Protein AF-A0A7V0IGW9-F1 (afdb_monomer_lite)

Radius of gyration: 24.88 Å; chains: 1; bounding box: 63×54×70 Å

pLDDT: mean 80.73, std 22.34, range [24.05, 98.0]

Structure (mmCIF, N/CA/C/O backbone):
data_AF-A0A7V0IGW9-F1
#
_entry.id   AF-A0A7V0IGW9-F1
#
loop_
_atom_site.group_PDB
_atom_site.id
_atom_site.type_symbol
_atom_site.label_atom_id
_atom_site.label_alt_id
_atom_site.label_comp_id
_atom_site.label_asym_id
_atom_site.label_entity_id
_atom_site.label_seq_id
_atom_site.pdbx_PDB_ins_code
_atom_site.Cartn_x
_atom_site.Cartn_y
_atom_site.Cartn_z
_atom_site.occupancy
_atom_site.B_iso_or_equiv
_atom_site.auth_seq_id
_atom_site.auth_comp_id
_atom_site.auth_asym_id
_atom_site.auth_atom_id
_atom_site.pdbx_PDB_model_num
ATOM 1 N N . MET A 1 1 ? 4.710 20.810 -33.567 1.00 36.50 1 MET A N 1
ATOM 2 C CA . MET A 1 1 ? 5.424 22.102 -33.648 1.00 36.50 1 MET A CA 1
ATOM 3 C C . MET A 1 1 ? 6.904 21.812 -33.424 1.00 36.50 1 MET A C 1
ATOM 5 O O . MET A 1 1 ? 7.284 21.494 -32.307 1.00 36.50 1 MET A O 1
ATOM 9 N N . THR A 1 2 ? 7.715 21.775 -34.482 1.00 24.05 2 THR A N 1
ATOM 10 C CA . THR A 1 2 ? 9.144 21.425 -34.383 1.00 24.05 2 THR A CA 1
ATOM 11 C C . THR A 1 2 ? 9.940 22.717 -34.231 1.00 24.05 2 THR A C 1
ATOM 13 O O . THR A 1 2 ? 10.012 23.504 -35.170 1.00 24.05 2 THR A O 1
ATOM 16 N N . LEU A 1 3 ? 10.490 22.978 -33.044 1.00 30.81 3 LEU A N 1
ATOM 17 C CA . LEU A 1 3 ? 11.367 24.127 -32.808 1.00 30.81 3 LEU A CA 1
ATOM 18 C C . LEU A 1 3 ? 12.810 23.724 -33.131 1.00 30.81 3 LEU A C 1
ATOM 20 O O . LEU A 1 3 ? 13.394 22.890 -32.444 1.00 30.81 3 LEU A O 1
ATOM 24 N N . LEU A 1 4 ? 13.378 24.312 -34.183 1.00 26.16 4 LEU A N 1
ATOM 25 C CA . LEU A 1 4 ? 14.799 24.214 -34.517 1.00 26.16 4 LEU A CA 1
ATOM 26 C C . LEU A 1 4 ? 15.516 25.460 -33.982 1.00 26.16 4 LEU A C 1
ATOM 28 O O . LEU A 1 4 ? 15.263 26.570 -34.443 1.00 26.16 4 LEU A O 1
ATOM 32 N N . CYS A 1 5 ? 16.418 25.280 -33.016 1.00 28.97 5 CYS A N 1
ATOM 33 C CA . CYS A 1 5 ? 17.336 26.332 -32.578 1.00 28.97 5 CYS A CA 1
ATOM 34 C C . CYS A 1 5 ? 18.578 26.333 -33.477 1.00 28.97 5 CYS A C 1
ATOM 36 O O . CYS A 1 5 ? 19.384 25.407 -33.417 1.00 28.97 5 CYS A O 1
ATOM 38 N N . THR A 1 6 ? 18.763 27.380 -34.280 1.00 31.81 6 THR A N 1
ATOM 39 C CA . THR A 1 6 ? 19.992 27.609 -35.059 1.00 31.81 6 THR A CA 1
ATOM 40 C C . THR A 1 6 ? 20.796 28.763 -34.458 1.00 31.81 6 THR A C 1
ATOM 42 O O . THR A 1 6 ? 20.226 29.805 -34.135 1.00 31.81 6 THR A O 1
ATOM 45 N N . MET A 1 7 ? 22.117 28.598 -34.315 1.00 28.75 7 MET A N 1
ATOM 46 C CA . MET A 1 7 ? 23.021 29.662 -33.851 1.00 28.75 7 MET A CA 1
ATOM 47 C C . MET A 1 7 ? 23.123 30.796 -34.884 1.00 28.75 7 MET A C 1
ATOM 49 O O . MET A 1 7 ? 23.238 30.536 -36.080 1.00 28.75 7 MET A O 1
ATOM 53 N N . SER A 1 8 ? 23.119 32.051 -34.422 1.00 31.95 8 SER A N 1
ATOM 54 C CA . SER A 1 8 ? 23.419 33.220 -35.260 1.00 31.95 8 SER A CA 1
ATOM 55 C C . SER A 1 8 ? 24.941 33.385 -35.416 1.00 31.95 8 SER A C 1
ATOM 57 O O . SER A 1 8 ? 25.653 33.313 -34.413 1.00 31.95 8 SER A O 1
ATOM 59 N N . PRO A 1 9 ? 25.471 33.630 -36.628 1.00 34.78 9 PRO A N 1
ATOM 60 C CA . PRO A 1 9 ? 26.915 33.662 -36.880 1.00 34.78 9 PRO A CA 1
ATOM 61 C C . PRO A 1 9 ? 27.645 34.927 -36.383 1.00 34.78 9 PRO A C 1
ATOM 63 O O . PRO A 1 9 ? 28.864 34.992 -36.513 1.00 34.78 9 PRO A O 1
ATOM 66 N N . HIS A 1 10 ? 26.956 35.923 -35.803 1.00 36.09 10 HIS A N 1
ATOM 67 C CA . HIS A 1 10 ? 27.559 37.235 -35.497 1.00 36.09 10 HIS A CA 1
ATOM 68 C C . HIS A 1 10 ? 27.680 37.636 -34.014 1.00 36.09 10 HIS A C 1
ATOM 70 O O . HIS A 1 10 ? 28.250 38.688 -33.733 1.00 36.09 10 HIS A O 1
ATOM 76 N N . SER A 1 11 ? 27.250 36.818 -33.047 1.00 32.06 11 SER A N 1
ATOM 77 C CA . SER A 1 11 ? 27.603 37.019 -31.627 1.00 32.06 11 SER A CA 1
ATOM 78 C C . SER A 1 11 ? 27.317 35.761 -30.784 1.00 32.06 11 SER A C 1
ATOM 80 O O . SER A 1 11 ? 26.194 35.257 -30.798 1.00 32.06 11 SER A O 1
ATOM 82 N N . PRO A 1 12 ? 28.287 35.229 -30.010 1.00 36.09 12 PRO A N 1
ATOM 83 C CA . PRO A 1 12 ? 28.132 33.941 -29.322 1.00 36.09 12 PRO A CA 1
ATOM 84 C C . PRO A 1 12 ? 27.234 33.970 -28.067 1.00 36.09 12 PRO A C 1
ATOM 86 O O . PRO A 1 12 ? 27.164 32.976 -27.347 1.00 36.09 12 PRO A O 1
ATOM 89 N N . SER A 1 13 ? 26.529 35.072 -27.792 1.00 34.50 13 SER A N 1
ATOM 90 C CA . SER A 1 13 ? 25.683 35.244 -26.600 1.00 34.50 13 SER A CA 1
ATOM 91 C C . SER A 1 13 ? 24.197 35.491 -26.889 1.00 34.50 13 SER A C 1
ATOM 93 O O . SER A 1 13 ? 23.426 35.624 -25.940 1.00 34.50 13 SER A O 1
ATOM 95 N N . MET A 1 14 ? 23.760 35.522 -28.156 1.00 31.02 14 MET A N 1
ATOM 96 C CA . MET A 1 14 ? 22.375 35.865 -28.502 1.00 31.02 14 MET A CA 1
ATOM 97 C C . MET A 1 14 ? 21.695 34.767 -29.330 1.00 31.02 14 MET A C 1
ATOM 99 O O . MET A 1 14 ? 21.975 34.580 -30.513 1.00 31.02 14 MET A O 1
ATOM 103 N N . TRP A 1 15 ? 20.773 34.040 -28.698 1.00 32.34 15 TRP A N 1
ATOM 104 C CA . TRP A 1 15 ? 19.893 33.079 -29.363 1.00 32.34 15 TRP A CA 1
ATOM 105 C C . TRP A 1 15 ? 18.650 33.814 -29.874 1.00 32.34 15 TRP A C 1
ATOM 107 O O . TRP A 1 15 ? 17.876 34.344 -29.082 1.00 32.34 15 TRP A O 1
ATOM 117 N N . MET A 1 16 ? 18.451 33.861 -31.193 1.00 28.05 16 MET A N 1
ATOM 118 C CA . MET A 1 16 ? 17.204 34.353 -31.787 1.00 28.05 16 MET A CA 1
ATOM 119 C C . MET A 1 16 ? 16.224 33.193 -31.963 1.00 28.05 16 MET A C 1
ATOM 121 O O . MET A 1 16 ? 16.492 32.252 -32.707 1.00 28.05 16 MET A O 1
ATOM 125 N N . VAL A 1 17 ? 15.063 33.290 -31.319 1.00 34.81 17 VAL A N 1
ATOM 126 C CA . VAL A 1 17 ? 13.912 32.426 -31.597 1.00 34.81 17 VAL A CA 1
ATOM 127 C C . VAL A 1 17 ? 13.143 33.053 -32.757 1.00 34.81 17 VAL A C 1
ATOM 129 O O . VAL A 1 17 ? 12.486 34.077 -32.586 1.00 34.81 17 VAL A O 1
ATOM 132 N N . ARG A 1 18 ? 13.234 32.468 -33.955 1.00 28.92 18 ARG A N 1
ATOM 133 C CA . ARG A 1 18 ? 12.360 32.834 -35.077 1.00 28.92 18 ARG A CA 1
ATOM 134 C C . ARG A 1 18 ? 11.121 31.945 -35.022 1.00 28.92 18 ARG A C 1
ATOM 136 O O . ARG A 1 18 ? 11.205 30.756 -35.315 1.00 28.92 18 ARG A O 1
ATOM 143 N N . SER A 1 19 ? 9.977 32.507 -34.640 1.00 34.03 19 SER A N 1
ATOM 144 C CA . SER A 1 19 ? 8.683 31.861 -34.851 1.00 34.03 19 SER A CA 1
ATOM 145 C C . SER A 1 19 ? 8.257 32.078 -36.305 1.00 34.03 19 SER A C 1
ATOM 147 O O . SER A 1 19 ? 8.129 33.210 -36.766 1.00 34.03 19 SER A O 1
ATOM 149 N N . GLN A 1 20 ? 8.016 31.000 -37.047 1.00 28.66 20 GLN A N 1
ATOM 150 C CA . GLN A 1 20 ? 7.045 31.070 -38.136 1.00 28.66 20 GLN A CA 1
ATOM 151 C C . GLN A 1 20 ? 5.671 30.935 -37.479 1.00 28.66 20 GLN A C 1
ATOM 153 O O . GLN A 1 20 ? 5.211 29.829 -37.213 1.00 28.66 20 GLN A O 1
ATOM 158 N N . ALA A 1 21 ? 5.082 32.066 -37.100 1.00 30.98 21 ALA A N 1
ATOM 159 C CA . ALA A 1 21 ? 3.705 32.130 -36.635 1.00 30.98 21 ALA A CA 1
ATOM 160 C C . ALA A 1 21 ? 2.828 32.642 -37.783 1.00 30.98 21 ALA A C 1
ATOM 162 O O . ALA A 1 21 ? 3.076 33.726 -38.311 1.00 30.98 21 ALA A O 1
ATOM 163 N N . GLU A 1 22 ? 1.808 31.868 -38.154 1.00 27.47 22 GLU A N 1
ATOM 164 C CA . GLU A 1 22 ? 0.646 32.399 -38.870 1.00 27.47 22 GLU A CA 1
ATOM 165 C C . GLU A 1 22 ? -0.020 33.497 -38.013 1.00 27.47 22 GLU A C 1
ATOM 167 O O . GLU A 1 22 ? 0.000 33.414 -36.776 1.00 27.47 22 GLU A O 1
ATOM 172 N N . PRO A 1 23 ? -0.582 34.556 -38.623 1.00 29.00 23 PRO A N 1
ATOM 173 C CA . PRO A 1 23 ? -1.076 35.706 -37.878 1.00 29.00 23 PRO A CA 1
ATOM 174 C C . PRO A 1 23 ? -2.407 35.359 -37.193 1.00 29.00 23 PRO A C 1
ATOM 176 O O . PRO A 1 23 ? -3.443 35.283 -37.846 1.00 29.00 23 PRO A O 1
ATOM 179 N N . GLY A 1 24 ? -2.392 35.158 -35.870 1.00 30.95 24 GLY A N 1
ATOM 180 C CA . GLY A 1 24 ? -3.635 34.982 -35.104 1.00 30.95 24 GLY A CA 1
ATOM 181 C C . GLY A 1 24 ? -3.521 34.608 -33.623 1.00 30.95 24 GLY A C 1
ATOM 182 O O . GLY A 1 24 ? -4.462 34.865 -32.881 1.00 30.95 24 GLY A O 1
ATOM 183 N N . ASN A 1 25 ? -2.397 34.061 -33.147 1.00 32.19 25 ASN A N 1
ATOM 184 C CA . ASN A 1 25 ? -2.297 33.601 -31.755 1.00 32.19 25 ASN A CA 1
ATOM 185 C C . ASN A 1 25 ? -1.461 34.544 -30.882 1.00 32.19 25 ASN A C 1
ATOM 187 O O . ASN A 1 25 ? -0.241 34.645 -31.015 1.00 32.19 25 ASN A O 1
ATOM 191 N N . THR A 1 26 ? -2.136 35.219 -29.95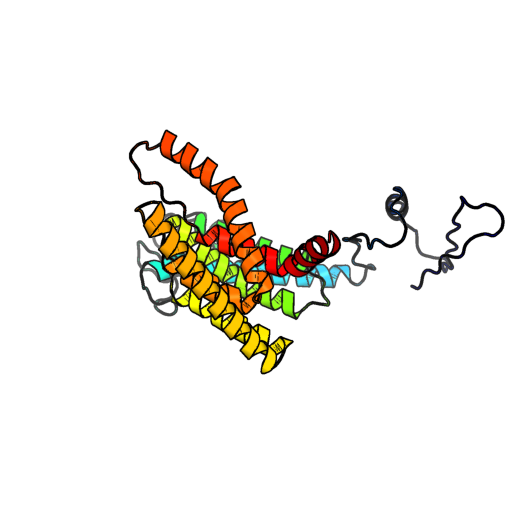2 1.00 30.59 26 THR A N 1
ATOM 192 C CA . THR A 1 26 ? -1.544 35.993 -28.861 1.00 30.59 26 THR A CA 1
ATOM 193 C C . THR A 1 26 ? -0.720 35.079 -27.955 1.00 30.59 26 THR A C 1
ATOM 195 O O . THR A 1 26 ? -1.240 34.236 -27.230 1.00 30.59 26 THR A O 1
ATOM 198 N N . CYS A 1 27 ? 0.599 35.255 -27.990 1.00 31.67 27 CYS A N 1
ATOM 199 C CA . CYS A 1 27 ? 1.526 34.585 -27.088 1.00 31.67 27 CYS A CA 1
ATOM 200 C C . CYS A 1 27 ? 1.429 35.256 -25.706 1.00 31.67 27 CYS A C 1
ATOM 202 O O . CYS A 1 27 ? 1.941 36.356 -25.503 1.00 31.67 27 CYS A O 1
ATOM 204 N N . SER A 1 28 ? 0.716 34.638 -24.764 1.00 33.06 28 SER A N 1
ATOM 205 C CA . SER A 1 28 ? 0.615 35.118 -23.383 1.00 33.06 28 SER A CA 1
ATOM 206 C C . SER A 1 28 ? 1.980 35.063 -22.684 1.00 33.06 28 SER A C 1
ATOM 208 O O . SER A 1 28 ? 2.683 34.052 -22.726 1.00 33.06 28 SER A O 1
ATOM 210 N N . SER A 1 29 ? 2.326 36.153 -22.000 1.00 30.19 29 SER A N 1
ATOM 211 C CA . SER A 1 29 ? 3.610 36.515 -21.370 1.00 30.19 29 SER A CA 1
ATOM 212 C C . SER A 1 29 ? 4.206 35.537 -20.338 1.00 30.19 29 SER A C 1
ATOM 214 O O . SER A 1 29 ? 5.280 35.795 -19.800 1.00 30.19 29 SER A O 1
ATOM 216 N N . LEU A 1 30 ? 3.578 34.387 -20.089 1.00 33.03 30 LEU A N 1
ATOM 217 C CA . LEU A 1 30 ? 4.072 33.341 -19.186 1.00 33.03 30 LEU A CA 1
ATOM 218 C C . LEU A 1 30 ? 5.137 32.424 -19.818 1.00 33.03 30 LEU A C 1
ATOM 220 O O . LEU A 1 30 ? 5.917 31.816 -19.088 1.00 33.03 30 LEU A O 1
ATOM 224 N N . PHE A 1 31 ? 5.248 32.368 -21.153 1.00 34.69 31 PHE A N 1
ATOM 225 C CA . PHE A 1 31 ? 6.272 31.553 -21.833 1.00 34.69 31 PHE A CA 1
ATOM 226 C C . PHE A 1 31 ? 7.707 32.087 -21.659 1.00 34.69 31 PHE A C 1
ATOM 228 O O . PHE A 1 31 ? 8.669 31.323 -21.729 1.00 34.69 31 PHE A O 1
ATOM 235 N N . ALA A 1 32 ? 7.870 33.386 -21.387 1.00 30.84 32 ALA A N 1
ATOM 236 C CA . ALA A 1 32 ? 9.182 34.030 -21.310 1.00 30.84 32 ALA A CA 1
ATOM 237 C C . ALA A 1 32 ? 9.971 33.699 -20.025 1.00 30.84 32 ALA A C 1
ATOM 239 O O . ALA A 1 32 ? 11.191 33.851 -19.995 1.00 30.84 32 ALA A O 1
ATOM 240 N N . LEU A 1 33 ? 9.310 33.205 -18.973 1.00 30.66 33 LEU A N 1
ATOM 241 C CA . LEU A 1 33 ? 9.951 32.927 -17.681 1.00 30.66 33 LEU A CA 1
ATOM 242 C C . LEU A 1 33 ? 10.701 31.586 -17.625 1.00 30.66 33 LEU A C 1
ATOM 244 O O . LEU A 1 33 ? 11.562 31.414 -16.767 1.00 30.66 33 LEU A O 1
ATOM 248 N N . CYS A 1 34 ? 10.444 30.650 -18.545 1.00 33.28 34 CYS A N 1
ATOM 249 C CA . CYS A 1 34 ? 11.102 29.336 -18.528 1.00 33.28 34 CYS A CA 1
ATOM 250 C C . CYS A 1 34 ? 12.518 29.356 -19.139 1.00 33.28 34 CYS A C 1
ATOM 252 O O . CYS A 1 34 ? 13.312 28.450 -18.903 1.00 33.28 34 CYS A O 1
ATOM 254 N N . CYS A 1 35 ? 12.867 30.407 -19.889 1.00 31.73 35 CYS A N 1
ATOM 255 C CA . CYS A 1 35 ? 14.174 30.520 -20.538 1.00 31.73 35 CYS A CA 1
ATOM 256 C C . CYS A 1 35 ? 15.230 31.243 -19.676 1.00 31.73 35 CYS A C 1
ATOM 258 O O . CYS A 1 35 ? 16.371 31.408 -20.108 1.00 31.73 35 CYS A O 1
ATOM 260 N N . TRP A 1 36 ? 14.876 31.670 -18.456 1.00 33.59 36 TRP A N 1
ATOM 261 C CA . TRP A 1 36 ? 15.766 32.428 -17.576 1.00 33.59 36 TRP A CA 1
ATOM 262 C C . TRP A 1 36 ? 16.177 31.630 -16.336 1.00 33.59 36 TRP A C 1
ATOM 264 O O . TRP A 1 36 ? 15.747 31.900 -15.219 1.00 33.59 36 TRP A O 1
ATOM 274 N N . LYS A 1 37 ? 17.042 30.633 -16.544 1.00 32.59 37 LYS A N 1
ATOM 275 C CA . LYS A 1 37 ? 18.147 30.291 -15.633 1.00 32.59 37 LYS A CA 1
ATOM 276 C C . 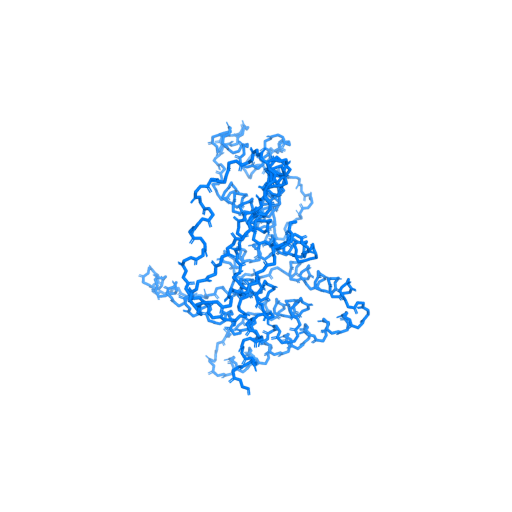LYS A 1 37 ? 19.046 29.257 -16.302 1.00 32.59 37 LYS A C 1
ATOM 278 O O . LYS A 1 37 ? 18.595 28.180 -16.674 1.00 32.59 37 LYS A O 1
ATOM 283 N N . GLY A 1 38 ? 20.315 29.619 -16.472 1.00 39.06 38 GLY A N 1
ATOM 284 C CA . GLY A 1 38 ? 21.330 28.794 -17.113 1.00 39.06 38 GLY A CA 1
ATOM 285 C C . GLY A 1 38 ? 21.477 27.427 -16.450 1.00 39.06 38 GLY A C 1
ATOM 286 O O . GLY A 1 38 ? 22.038 27.312 -15.364 1.00 39.06 38 GLY A O 1
ATOM 287 N N . VAL A 1 39 ? 21.016 26.394 -17.148 1.00 35.44 39 VAL A N 1
ATOM 288 C CA . VAL A 1 39 ? 21.365 25.000 -16.888 1.00 35.44 39 VAL A CA 1
ATOM 289 C C . VAL A 1 39 ? 22.077 24.498 -18.136 1.00 35.44 39 VAL A C 1
ATOM 291 O O . VAL A 1 39 ? 21.588 24.654 -19.255 1.00 35.44 39 VAL A O 1
ATOM 294 N N . GLY A 1 40 ? 23.294 23.998 -17.935 1.00 30.81 40 GLY A N 1
ATOM 295 C CA . GLY A 1 40 ? 24.196 23.557 -18.987 1.00 30.81 40 GLY A CA 1
ATOM 296 C C . GLY A 1 40 ? 23.622 22.440 -19.860 1.00 30.81 40 GLY A C 1
ATOM 297 O O . GLY A 1 40 ? 22.649 21.768 -19.521 1.00 30.81 40 GLY A O 1
ATOM 298 N N . ARG A 1 41 ? 24.271 22.273 -21.015 1.00 31.67 41 ARG A N 1
ATOM 299 C CA . ARG A 1 41 ? 23.990 21.274 -22.054 1.00 31.67 41 ARG A CA 1
ATOM 300 C C . ARG A 1 41 ? 23.591 19.911 -21.459 1.00 31.67 41 ARG A C 1
ATOM 302 O O . ARG A 1 41 ? 24.378 19.310 -20.738 1.00 31.67 41 ARG A O 1
ATOM 309 N N . GLY A 1 42 ? 22.417 19.401 -21.843 1.00 37.47 42 GLY A N 1
ATOM 310 C CA . GLY A 1 42 ? 22.099 17.967 -21.768 1.00 37.47 42 GLY A CA 1
ATOM 311 C C . GLY A 1 42 ? 21.213 17.475 -20.617 1.00 37.47 42 GLY A C 1
ATOM 312 O O . GLY A 1 42 ? 21.002 16.271 -20.529 1.00 37.47 42 GLY A O 1
ATOM 313 N N . ALA A 1 43 ? 20.655 18.340 -19.766 1.00 30.72 43 ALA A N 1
ATOM 314 C CA . ALA A 1 43 ? 19.696 17.913 -18.741 1.00 30.72 43 ALA A CA 1
ATOM 315 C C . ALA A 1 43 ? 18.242 18.122 -19.215 1.00 30.72 43 ALA A C 1
ATOM 317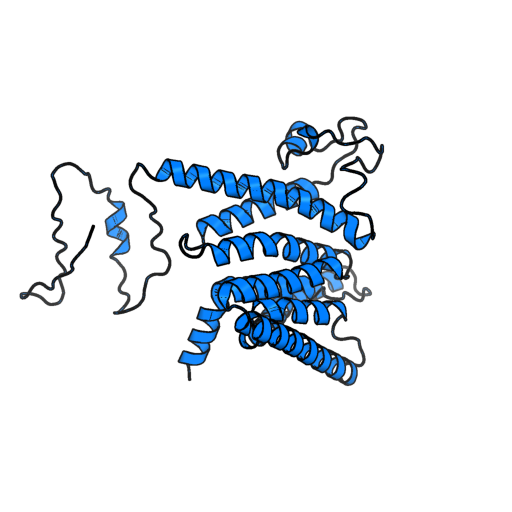 O O . ALA A 1 43 ? 17.851 19.270 -19.440 1.00 30.72 43 ALA A O 1
ATOM 318 N N . PRO A 1 44 ? 17.405 17.074 -19.352 1.00 35.03 44 PRO A N 1
ATOM 319 C CA . PRO A 1 44 ? 15.970 17.281 -19.489 1.00 35.03 44 PRO A CA 1
ATOM 320 C C . PRO A 1 44 ? 15.439 17.851 -18.166 1.00 35.03 44 PRO A C 1
ATOM 322 O O . PRO A 1 44 ? 15.519 17.207 -17.119 1.00 35.03 44 PRO A O 1
ATOM 325 N N . LEU A 1 45 ? 14.918 19.079 -18.203 1.00 35.62 45 LEU A N 1
ATOM 326 C CA . LEU A 1 45 ? 14.118 19.641 -17.113 1.00 35.62 45 LEU A CA 1
ATOM 327 C C . LEU A 1 45 ? 12.968 18.661 -16.808 1.00 35.62 45 LEU A C 1
ATOM 329 O O . LEU A 1 45 ? 12.246 18.292 -17.733 1.00 35.62 45 LEU A O 1
ATOM 333 N N . PRO A 1 46 ? 12.774 18.210 -15.554 1.00 40.47 46 PRO A N 1
ATOM 334 C CA . PRO A 1 46 ? 11.946 17.035 -15.296 1.00 40.47 46 PRO A CA 1
ATOM 335 C C . PRO A 1 46 ? 10.438 17.296 -15.382 1.00 40.47 46 PRO A C 1
ATOM 337 O O . PRO A 1 46 ? 9.678 16.337 -15.395 1.00 40.47 46 PRO A O 1
ATOM 340 N N . PHE A 1 47 ? 9.988 18.552 -15.449 1.00 41.81 47 PHE A N 1
ATOM 341 C CA . PHE A 1 47 ? 8.563 18.879 -15.431 1.00 41.81 47 PHE A CA 1
ATOM 342 C C . PHE A 1 47 ? 8.289 20.174 -16.201 1.00 41.81 47 PHE A C 1
ATOM 344 O O . PHE A 1 47 ? 8.163 21.246 -15.613 1.00 41.81 47 PHE A O 1
ATOM 351 N N . CYS A 1 48 ? 8.194 20.094 -17.531 1.00 33.06 48 CYS A N 1
ATOM 352 C CA . CYS A 1 48 ? 7.550 21.157 -18.302 1.00 33.06 48 CYS A CA 1
ATOM 353 C C . CYS A 1 48 ? 6.038 20.897 -18.277 1.00 33.06 48 CYS A C 1
ATOM 355 O O . CYS A 1 48 ? 5.487 20.165 -19.095 1.00 33.06 48 CYS A O 1
ATOM 357 N N . PHE A 1 49 ? 5.394 21.427 -17.238 1.00 43.75 49 PHE A N 1
ATOM 358 C CA . PHE A 1 49 ? 3.985 21.221 -16.924 1.00 43.75 49 PHE A CA 1
ATOM 359 C C . PHE A 1 49 ? 3.123 22.209 -17.718 1.00 43.75 49 PHE A C 1
ATOM 361 O O . PHE A 1 49 ? 2.606 23.168 -17.168 1.00 43.75 49 PHE A O 1
ATOM 368 N N . PHE A 1 50 ? 2.992 22.001 -19.026 1.00 40.66 50 PHE A N 1
ATOM 369 C CA . PHE A 1 50 ? 1.898 22.598 -19.791 1.00 40.66 50 PHE A CA 1
ATOM 370 C C . PHE A 1 50 ? 1.369 21.573 -20.778 1.00 40.66 50 PHE A C 1
ATOM 372 O O . PHE A 1 50 ? 1.691 21.552 -21.965 1.00 40.66 50 PHE A O 1
ATOM 379 N N . ARG A 1 51 ? 0.507 20.712 -20.240 1.00 53.66 51 ARG A N 1
ATOM 380 C CA . ARG A 1 51 ? -0.527 20.080 -21.037 1.00 53.66 51 ARG A CA 1
ATOM 381 C C . ARG A 1 51 ? -1.450 21.219 -21.484 1.00 53.66 51 ARG A C 1
ATOM 383 O O . ARG A 1 51 ? -2.249 21.727 -20.703 1.00 53.66 51 ARG A O 1
ATOM 390 N N . THR A 1 52 ? -1.280 21.622 -22.740 1.00 51.66 52 THR A N 1
ATOM 391 C CA . THR A 1 52 ? -2.353 21.650 -23.749 1.00 51.66 52 THR A CA 1
ATOM 392 C C . THR A 1 52 ? -2.660 22.968 -24.464 1.00 51.66 52 THR A C 1
ATOM 394 O O . THR A 1 52 ? -2.675 24.065 -23.908 1.00 51.66 52 THR A O 1
ATOM 397 N N . HIS A 1 53 ? -2.975 22.776 -25.749 1.00 50.56 53 HIS A N 1
ATOM 398 C CA . HIS A 1 53 ? -3.874 23.585 -26.563 1.00 50.56 53 HIS A CA 1
ATOM 399 C C . HIS A 1 53 ? -5.321 23.526 -26.007 1.00 50.56 53 HIS A C 1
ATOM 401 O O . HIS A 1 53 ? -5.711 22.521 -25.418 1.00 50.56 53 HIS A O 1
ATOM 407 N N . PRO A 1 54 ? -6.174 24.538 -26.250 1.00 55.78 54 PRO A N 1
ATOM 408 C CA . PRO A 1 54 ? -7.484 24.690 -25.593 1.00 55.78 54 PRO A CA 1
ATOM 409 C C . PRO A 1 54 ? -8.493 23.531 -25.760 1.00 55.78 54 PRO A C 1
ATOM 411 O O . PRO A 1 54 ? -9.414 23.426 -24.954 1.00 55.78 54 PRO A O 1
ATOM 414 N N . GLY A 1 55 ? -8.335 22.647 -26.753 1.00 59.62 55 GLY A N 1
ATOM 415 C CA . GLY A 1 55 ? -9.209 21.479 -26.955 1.00 59.62 55 GLY A CA 1
ATOM 416 C C . GLY A 1 55 ? -8.938 20.286 -26.027 1.00 59.62 55 GLY A C 1
ATOM 417 O O . GLY A 1 55 ? -9.828 19.469 -25.813 1.00 59.62 55 GLY A O 1
ATOM 418 N N . GLU A 1 56 ? -7.748 20.178 -25.435 1.00 62.59 56 GLU A N 1
ATOM 419 C CA . GLU A 1 56 ? -7.387 19.020 -24.601 1.00 62.59 56 GLU A CA 1
ATOM 420 C C . GLU A 1 56 ? -7.636 19.251 -23.094 1.00 62.59 56 GLU A C 1
ATOM 422 O O . GLU A 1 56 ? -7.721 18.294 -22.326 1.00 62.59 56 GLU A O 1
ATOM 427 N N . ILE A 1 57 ? -7.894 20.498 -22.677 1.00 71.75 57 ILE A N 1
ATOM 428 C CA . ILE A 1 57 ? -8.170 20.866 -21.273 1.00 71.75 57 ILE A CA 1
ATOM 429 C C . ILE A 1 57 ? -9.407 20.129 -20.728 1.00 71.75 57 ILE A C 1
ATOM 431 O O . ILE A 1 57 ? -9.408 19.644 -19.596 1.00 71.75 57 ILE A O 1
ATOM 435 N N . MET A 1 58 ? -10.471 20.024 -21.532 1.00 78.69 58 MET A N 1
ATOM 436 C CA . MET A 1 58 ? -11.716 19.370 -21.111 1.00 78.69 58 MET A CA 1
ATOM 437 C C . MET A 1 58 ? -11.539 17.853 -20.949 1.00 78.69 58 MET A C 1
ATOM 439 O O . MET A 1 58 ? -12.086 17.262 -20.017 1.00 78.69 58 MET A O 1
ATOM 443 N N . HIS A 1 59 ? -10.745 17.229 -21.820 1.00 82.56 59 HIS A N 1
ATOM 444 C CA . HIS A 1 59 ? -10.436 15.803 -21.736 1.00 82.56 59 HIS A CA 1
ATOM 445 C C . HIS A 1 59 ? -9.556 15.490 -20.524 1.00 82.56 59 HIS A C 1
ATOM 447 O O . HIS A 1 59 ? -9.844 14.549 -19.783 1.00 82.56 59 HIS A O 1
ATOM 453 N N . ASP A 1 60 ? -8.544 16.317 -20.267 1.00 85.69 60 ASP A N 1
ATOM 454 C CA . ASP A 1 60 ? -7.659 16.152 -19.117 1.00 85.69 60 ASP A CA 1
ATOM 455 C C . ASP A 1 60 ? -8.392 16.299 -17.784 1.00 85.69 60 ASP A C 1
ATOM 457 O O . ASP A 1 60 ? -8.172 15.502 -16.866 1.00 85.69 60 ASP A O 1
ATOM 461 N N . ALA A 1 61 ? -9.289 17.285 -17.688 1.00 88.81 61 ALA A N 1
ATOM 462 C CA . ALA A 1 61 ? -10.120 17.496 -16.510 1.00 88.81 61 ALA A CA 1
ATOM 463 C C . ALA A 1 61 ? -11.074 16.316 -16.269 1.00 88.81 61 ALA A C 1
ATOM 465 O O . ALA A 1 61 ? -11.214 15.859 -15.135 1.00 88.81 61 ALA A O 1
ATOM 466 N N . LEU A 1 62 ? -11.693 15.781 -17.327 1.00 92.56 62 LEU A N 1
ATOM 467 C CA . LEU A 1 62 ? -12.583 14.626 -17.217 1.00 92.56 62 LEU A CA 1
ATOM 468 C C . LEU A 1 62 ? -11.845 13.390 -16.684 1.00 92.56 62 LEU A C 1
ATOM 470 O O . LEU A 1 62 ? -12.334 12.729 -15.768 1.00 92.56 62 LEU A O 1
ATOM 474 N N . ILE A 1 63 ? -10.654 13.094 -17.211 1.00 91.50 63 ILE A N 1
ATOM 475 C CA . ILE A 1 63 ? -9.857 11.948 -16.757 1.00 91.50 63 ILE A CA 1
ATOM 476 C C . ILE A 1 63 ? -9.400 12.151 -15.306 1.00 91.50 63 ILE A C 1
ATOM 478 O O . ILE A 1 63 ? -9.516 11.228 -14.500 1.00 91.50 63 ILE A O 1
ATOM 482 N N . ALA A 1 64 ? -8.964 13.359 -14.935 1.00 93.50 64 ALA A N 1
ATOM 483 C CA . ALA A 1 64 ? -8.604 13.680 -13.554 1.00 93.50 64 ALA A CA 1
ATOM 484 C C . ALA A 1 64 ? -9.764 13.412 -12.576 1.00 93.50 64 ALA A C 1
ATOM 486 O O . ALA A 1 64 ? -9.565 12.805 -11.522 1.00 93.50 64 ALA A O 1
ATOM 487 N N . ILE A 1 65 ? -10.986 13.810 -12.949 1.00 95.31 65 ILE A N 1
ATOM 488 C CA . ILE A 1 65 ? -12.198 13.547 -12.162 1.00 95.31 65 ILE A CA 1
ATOM 489 C C . ILE A 1 65 ? -12.448 12.041 -12.040 1.00 95.31 65 ILE A C 1
ATOM 491 O O . ILE A 1 65 ? -12.743 11.562 -10.946 1.00 95.31 65 ILE A O 1
ATOM 495 N N . ILE A 1 66 ? -12.290 11.276 -13.125 1.00 95.31 66 ILE A N 1
ATOM 496 C CA . ILE A 1 66 ? -12.449 9.815 -13.098 1.00 95.31 66 ILE A CA 1
ATOM 497 C C . ILE A 1 66 ? -11.456 9.174 -12.119 1.00 95.31 66 ILE A C 1
ATOM 499 O O . ILE A 1 66 ? -11.869 8.359 -11.296 1.00 95.31 66 ILE A O 1
ATOM 503 N N . PHE A 1 67 ? -10.177 9.562 -12.151 1.00 96.12 67 PHE A N 1
ATOM 504 C CA . PHE A 1 67 ? -9.171 9.051 -11.210 1.00 96.12 67 PHE A CA 1
ATOM 505 C C . PHE A 1 67 ? -9.507 9.403 -9.760 1.00 96.12 67 PHE A C 1
ATOM 507 O O . PHE A 1 67 ? -9.392 8.547 -8.884 1.00 96.12 67 PHE A O 1
ATOM 514 N N . PHE A 1 68 ? -9.968 10.627 -9.505 1.00 97.06 68 PHE A N 1
ATOM 515 C CA . PHE A 1 68 ? -10.386 11.047 -8.170 1.00 97.06 68 PHE A CA 1
ATOM 516 C C . PHE A 1 68 ? -11.569 10.213 -7.651 1.00 97.06 68 PHE A C 1
ATOM 518 O O . PHE A 1 68 ? -11.522 9.692 -6.536 1.00 97.06 68 PHE A O 1
ATOM 525 N N . LEU A 1 69 ? -12.614 10.036 -8.467 1.00 96.81 69 LEU A N 1
ATOM 526 C CA . LEU A 1 69 ? -13.794 9.240 -8.108 1.00 96.81 69 LEU A CA 1
ATOM 527 C C . LEU A 1 69 ? -13.447 7.760 -7.912 1.00 96.81 69 LEU A C 1
ATOM 529 O O . LEU A 1 69 ? -13.919 7.138 -6.958 1.00 96.81 69 LEU A O 1
ATOM 533 N N . LEU A 1 70 ? -12.591 7.210 -8.776 1.00 97.00 70 LEU A N 1
ATOM 534 C CA . LEU A 1 70 ? -12.082 5.849 -8.643 1.00 97.00 70 LEU A CA 1
ATOM 535 C C . LEU A 1 70 ? -11.304 5.685 -7.335 1.00 97.00 70 LEU A C 1
ATOM 537 O O . LEU A 1 70 ? -11.568 4.749 -6.586 1.00 97.00 70 LEU A O 1
ATOM 541 N N . GLY A 1 71 ? -10.401 6.616 -7.022 1.00 97.50 71 GLY A N 1
ATOM 542 C CA . GLY A 1 71 ? -9.648 6.604 -5.772 1.00 97.50 71 GLY A CA 1
ATOM 543 C C . GLY A 1 71 ? -10.551 6.702 -4.543 1.00 97.50 71 GLY A C 1
ATOM 544 O O . GLY A 1 71 ? -10.333 5.979 -3.577 1.00 97.50 71 GLY A O 1
ATOM 545 N N . ALA A 1 72 ? -11.615 7.509 -4.586 1.00 96.94 72 ALA A N 1
ATOM 546 C CA . ALA A 1 72 ? -12.590 7.583 -3.498 1.00 96.94 72 ALA A CA 1
ATOM 547 C C . ALA A 1 72 ? -13.329 6.244 -3.298 1.00 96.94 72 ALA A C 1
ATOM 549 O O . ALA A 1 72 ? -13.465 5.768 -2.169 1.00 96.94 72 ALA A O 1
ATOM 550 N N . ALA A 1 73 ? -13.754 5.596 -4.389 1.00 96.31 73 ALA A N 1
ATOM 551 C CA . ALA A 1 73 ? -14.397 4.280 -4.347 1.00 96.31 73 ALA A CA 1
ATOM 552 C C . ALA A 1 73 ? -13.453 3.191 -3.811 1.00 96.31 73 ALA A C 1
ATOM 554 O O . ALA A 1 73 ? -13.824 2.418 -2.923 1.00 96.31 73 ALA A O 1
ATOM 555 N N . VAL A 1 74 ? -12.207 3.172 -4.290 1.00 97.38 74 VAL A N 1
ATOM 556 C CA . VAL A 1 74 ? -11.157 2.266 -3.808 1.00 97.38 74 VAL A CA 1
ATOM 557 C C . VAL A 1 74 ? -10.820 2.542 -2.341 1.00 97.38 74 VAL A C 1
ATOM 559 O O . VAL A 1 74 ? -10.628 1.603 -1.570 1.00 97.38 74 VAL A O 1
ATOM 562 N N . GLY A 1 75 ? -10.801 3.803 -1.911 1.00 96.69 75 GLY A N 1
ATOM 563 C CA . GLY A 1 75 ? -10.611 4.185 -0.511 1.00 96.69 75 GLY A CA 1
ATOM 564 C C . GLY A 1 75 ? -11.723 3.648 0.392 1.00 96.69 75 GLY A C 1
ATOM 565 O O . GLY A 1 75 ? -11.449 3.138 1.478 1.00 96.69 75 GLY A O 1
ATOM 566 N N . SER A 1 76 ? -12.967 3.654 -0.089 1.00 94.56 76 SER A N 1
ATOM 567 C CA . SER A 1 76 ? -14.101 3.066 0.632 1.00 94.56 76 SER A CA 1
ATOM 568 C C . SER A 1 76 ? -13.943 1.550 0.799 1.00 94.56 76 SER A C 1
ATOM 570 O O . SER A 1 76 ? -14.111 1.021 1.898 1.00 94.56 76 SER A O 1
ATOM 572 N N . PHE A 1 77 ? -13.495 0.846 -0.247 1.00 94.75 77 PHE A N 1
ATOM 573 C CA . PHE A 1 77 ? -13.135 -0.574 -0.142 1.00 94.75 77 PHE A CA 1
ATOM 574 C C . PHE A 1 77 ? -11.932 -0.811 0.788 1.00 94.75 77 PHE A C 1
ATOM 576 O O . PHE A 1 77 ? -11.928 -1.752 1.580 1.00 94.75 77 PHE A O 1
ATOM 583 N N . THR A 1 78 ? -10.939 0.077 0.766 1.00 96.19 78 THR A N 1
ATOM 584 C CA . THR A 1 78 ? -9.756 0.004 1.637 1.00 96.19 78 THR A CA 1
ATOM 585 C C . THR A 1 78 ? -10.155 0.086 3.115 1.00 96.19 78 THR A C 1
ATOM 587 O O . THR A 1 78 ? -9.629 -0.670 3.928 1.00 96.19 78 THR A O 1
ATOM 590 N N . ASN A 1 79 ? -11.152 0.905 3.478 1.00 94.69 79 ASN A N 1
ATOM 591 C CA . ASN A 1 79 ? -11.713 0.908 4.837 1.00 94.69 79 ASN A CA 1
ATOM 592 C C . ASN A 1 79 ? -12.272 -0.467 5.248 1.00 94.69 79 ASN A C 1
ATOM 594 O O . ASN A 1 79 ? -12.095 -0.876 6.397 1.00 94.69 79 ASN A O 1
ATOM 598 N N . VAL A 1 80 ? -12.910 -1.198 4.324 1.00 93.31 80 VAL A N 1
ATOM 599 C CA . VAL A 1 80 ? -13.406 -2.562 4.584 1.00 93.31 80 VAL A CA 1
ATOM 600 C C . VAL A 1 80 ? -12.245 -3.506 4.890 1.00 93.31 80 VAL A C 1
ATOM 602 O O . VAL A 1 80 ? -12.319 -4.244 5.873 1.00 93.31 80 VAL A O 1
ATOM 605 N N . LEU A 1 81 ? -11.165 -3.452 4.102 1.00 94.69 81 LEU A N 1
ATOM 606 C CA . LEU A 1 81 ? -9.966 -4.266 4.331 1.00 94.69 81 LEU A CA 1
ATOM 607 C C . LEU A 1 81 ? -9.364 -3.993 5.710 1.00 94.69 81 LEU A C 1
ATOM 609 O O . LEU A 1 81 ? -9.129 -4.929 6.472 1.00 94.69 81 LEU A O 1
ATOM 613 N N . ILE A 1 82 ? -9.176 -2.717 6.053 1.00 94.50 82 ILE A N 1
ATOM 614 C CA . ILE A 1 82 ? -8.551 -2.337 7.320 1.00 94.50 82 ILE A CA 1
ATOM 615 C C . ILE A 1 82 ? -9.411 -2.755 8.523 1.00 94.50 82 ILE A C 1
ATOM 617 O O . ILE A 1 82 ? -8.881 -3.164 9.553 1.00 94.50 82 ILE A O 1
ATOM 621 N N . TRP A 1 83 ? -10.740 -2.686 8.411 1.00 91.25 83 TRP A N 1
ATOM 622 C CA . TRP A 1 83 ? -11.626 -3.099 9.498 1.00 91.25 83 TRP A CA 1
ATOM 623 C C . TRP A 1 83 ? -11.694 -4.625 9.663 1.00 91.25 83 TRP A C 1
ATOM 625 O O . TRP A 1 83 ? -11.598 -5.126 10.787 1.00 91.25 83 TRP A O 1
ATOM 635 N N . ARG A 1 84 ? -11.876 -5.364 8.561 1.00 92.88 84 ARG A N 1
ATOM 636 C CA . ARG A 1 84 ? -12.251 -6.788 8.591 1.00 92.88 84 ARG A CA 1
ATOM 637 C C . ARG A 1 84 ? -11.072 -7.745 8.684 1.00 92.88 84 ARG A C 1
ATOM 639 O O . ARG A 1 84 ? -11.162 -8.728 9.416 1.00 92.88 84 ARG A O 1
ATOM 646 N N . LEU A 1 85 ? -9.967 -7.465 7.989 1.00 93.38 85 LEU A N 1
ATOM 647 C CA . LEU A 1 85 ? -8.827 -8.388 7.930 1.00 93.38 85 LEU A CA 1
ATOM 648 C C . LEU A 1 85 ? -8.199 -8.669 9.304 1.00 93.38 85 LEU A C 1
ATOM 650 O O . LEU A 1 85 ? -8.039 -9.844 9.634 1.00 93.38 85 LEU A O 1
ATOM 654 N N . PRO A 1 86 ? -7.937 -7.667 10.172 1.00 91.88 86 PRO A N 1
ATOM 655 C CA . PRO A 1 86 ? -7.374 -7.933 11.501 1.00 91.88 86 PRO A CA 1
ATOM 656 C C . PRO A 1 86 ? -8.312 -8.765 12.388 1.00 91.88 86 PRO A C 1
ATOM 658 O O . PRO A 1 86 ? -7.868 -9.431 13.318 1.00 91.88 86 PRO A O 1
ATOM 661 N N . ARG A 1 87 ? -9.619 -8.731 12.093 1.00 91.38 87 ARG A N 1
ATOM 662 C CA . ARG A 1 87 ? -10.675 -9.467 12.803 1.00 91.38 87 ARG A CA 1
ATOM 663 C C . ARG A 1 87 ? -10.973 -10.832 12.183 1.00 91.38 87 ARG A C 1
ATOM 665 O O . ARG A 1 87 ? -11.829 -11.543 12.697 1.00 91.38 87 ARG A O 1
ATOM 672 N N . ARG A 1 88 ? -10.280 -11.201 11.097 1.00 90.56 88 ARG A N 1
ATOM 673 C CA . ARG A 1 88 ? -10.538 -12.411 10.295 1.00 90.56 88 ARG A CA 1
ATOM 674 C C . ARG A 1 88 ? -11.999 -12.521 9.842 1.00 90.56 88 ARG A C 1
ATOM 676 O O . ARG A 1 88 ? -12.549 -13.613 9.717 1.00 90.56 88 ARG A O 1
ATOM 683 N N . GLU A 1 89 ? -12.635 -11.377 9.607 1.00 90.00 89 GLU A N 1
ATOM 684 C CA . GLU A 1 89 ? -13.988 -11.306 9.065 1.00 90.00 89 GLU A CA 1
ATOM 685 C C . GLU A 1 89 ? -13.954 -11.430 7.540 1.00 90.00 89 GLU A C 1
ATOM 687 O O . GLU A 1 89 ? -13.010 -11.000 6.874 1.00 90.00 89 GLU A O 1
ATOM 692 N N . SER A 1 90 ? -15.020 -11.979 6.960 1.00 90.56 90 SER A N 1
ATOM 693 C CA . SER A 1 90 ? -15.101 -12.120 5.509 1.00 90.56 90 SER A CA 1
ATOM 694 C C . SER A 1 90 ? -15.257 -10.752 4.824 1.00 90.56 90 SER A C 1
ATOM 696 O O . SER A 1 90 ? -16.062 -9.909 5.231 1.00 90.56 90 SER A O 1
ATOM 698 N N . ILE A 1 91 ? -14.505 -10.527 3.744 1.00 89.88 91 ILE A N 1
ATOM 699 C CA . ILE A 1 91 ? -14.527 -9.267 2.979 1.00 89.88 91 ILE A CA 1
ATOM 700 C C . ILE A 1 91 ? -15.831 -9.134 2.174 1.00 89.88 91 ILE A C 1
ATOM 702 O O . ILE A 1 91 ? -16.337 -8.030 1.989 1.00 89.88 91 ILE A O 1
ATOM 706 N N . LEU A 1 92 ? -16.399 -10.260 1.726 1.00 87.44 92 LEU A N 1
ATOM 707 C CA . LEU A 1 92 ? -17.547 -10.293 0.814 1.00 87.44 92 LEU A CA 1
ATOM 708 C C . LEU A 1 92 ? -18.899 -10.266 1.543 1.00 87.44 92 LEU A C 1
ATOM 710 O O . LEU A 1 92 ? -19.808 -9.557 1.116 1.00 87.44 92 LEU A O 1
ATOM 714 N N . PHE A 1 93 ? -19.046 -11.010 2.645 1.00 83.19 93 PHE A N 1
ATOM 715 C CA . PHE A 1 93 ? -20.330 -11.174 3.338 1.00 83.19 93 PHE A CA 1
ATOM 716 C C . PHE A 1 93 ? -20.203 -11.080 4.871 1.00 83.19 93 PHE A C 1
ATOM 718 O O . PHE A 1 93 ? -19.329 -11.719 5.453 1.00 83.19 93 PHE A O 1
ATOM 725 N N . PRO A 1 94 ? -21.087 -10.344 5.568 1.00 85.62 94 PRO A N 1
ATOM 726 C CA . PRO A 1 94 ? -22.193 -9.523 5.062 1.00 85.62 94 PRO A CA 1
ATOM 727 C C . PRO A 1 94 ? -21.711 -8.212 4.408 1.00 85.62 94 PRO A C 1
ATOM 729 O O . PRO A 1 94 ? -20.556 -7.819 4.550 1.00 85.62 94 PRO A O 1
ATOM 732 N N . GLY A 1 95 ? -22.600 -7.506 3.702 1.00 85.75 95 GLY A N 1
ATOM 733 C CA . GLY A 1 95 ? -22.302 -6.174 3.149 1.00 85.75 95 GLY A CA 1
ATOM 734 C C . GLY A 1 95 ? -22.072 -5.100 4.227 1.00 85.75 95 GLY A C 1
ATOM 735 O O . GLY A 1 95 ? -22.099 -5.388 5.428 1.00 85.75 95 GLY A O 1
ATOM 736 N N . SER A 1 96 ? -21.854 -3.850 3.809 1.00 84.31 96 SER A N 1
ATOM 737 C CA . SER A 1 96 ? -21.690 -2.710 4.724 1.00 84.31 96 SER A CA 1
ATOM 738 C C . SER A 1 96 ? -22.904 -2.558 5.649 1.00 84.31 96 SER A C 1
ATOM 740 O O . SER A 1 96 ? -24.051 -2.509 5.196 1.00 84.31 96 SER A O 1
ATOM 742 N N . HIS A 1 97 ? -22.658 -2.493 6.956 1.00 88.62 97 HIS A N 1
ATOM 743 C CA . HIS A 1 97 ? -23.689 -2.416 7.989 1.00 88.62 97 HIS A CA 1
ATOM 744 C C . HIS A 1 97 ? -23.240 -1.499 9.127 1.00 88.62 97 HIS A C 1
ATOM 746 O O . HIS A 1 97 ? -22.047 -1.288 9.345 1.00 88.62 97 HIS A O 1
ATOM 752 N N . CYS A 1 98 ? -24.201 -0.936 9.855 1.00 87.00 98 CYS A N 1
ATOM 753 C CA . CYS A 1 98 ? -23.894 -0.144 11.039 1.00 87.00 98 CYS A CA 1
ATOM 754 C C . CYS A 1 98 ? -23.429 -1.062 12.186 1.00 87.00 98 CYS A C 1
ATOM 756 O O . CYS A 1 98 ? -24.155 -2.003 12.516 1.00 87.00 98 CYS A O 1
ATOM 758 N N . PRO A 1 99 ? -22.302 -0.768 12.862 1.00 83.75 99 PRO A N 1
ATOM 759 C CA . PRO A 1 99 ? -21.795 -1.611 13.946 1.00 83.75 99 PRO A CA 1
ATOM 760 C C . PRO A 1 99 ? -22.688 -1.606 15.197 1.00 83.75 99 PRO A C 1
ATOM 762 O O . PRO A 1 99 ? -22.596 -2.521 16.005 1.00 83.75 99 PRO A O 1
ATOM 765 N N . LYS A 1 100 ? -23.551 -0.592 15.376 1.00 87.94 100 LYS A N 1
ATOM 766 C CA . LYS A 1 100 ? -24.422 -0.481 16.559 1.00 87.94 100 LYS A CA 1
ATOM 767 C C . LYS A 1 100 ? -25.797 -1.111 16.363 1.00 87.94 100 LYS A C 1
ATOM 769 O O . LYS A 1 100 ? -26.253 -1.847 17.226 1.00 87.94 100 LYS A O 1
ATOM 774 N N . CYS A 1 101 ? -26.484 -0.795 15.264 1.00 89.12 101 CYS A N 1
ATOM 775 C CA . CYS A 1 101 ? -27.846 -1.291 15.030 1.00 89.12 101 CYS A CA 1
ATOM 776 C C . CYS A 1 101 ? -27.918 -2.483 14.068 1.00 89.12 101 CYS A C 1
ATOM 778 O O . CYS A 1 101 ? -29.007 -2.998 13.843 1.00 89.12 101 CYS A O 1
ATOM 780 N N . GLY A 1 102 ? -26.805 -2.884 13.444 1.00 86.25 102 GLY A N 1
ATOM 781 C CA . GLY A 1 102 ? -26.774 -3.969 12.458 1.00 86.25 102 GLY A CA 1
ATOM 782 C C . GLY A 1 102 ? -27.520 -3.667 11.153 1.00 86.25 102 GLY A C 1
ATOM 783 O O . GLY A 1 102 ? -27.539 -4.502 10.252 1.00 86.25 102 GLY A O 1
ATOM 784 N N . ALA A 1 103 ? -28.125 -2.480 11.016 1.00 88.25 103 ALA A N 1
ATOM 785 C CA . ALA A 1 103 ? -28.872 -2.114 9.823 1.00 88.25 103 ALA A CA 1
ATOM 786 C C . ALA A 1 103 ? -27.950 -2.097 8.597 1.00 88.25 103 ALA A C 1
ATOM 788 O O . ALA A 1 103 ? -26.858 -1.517 8.624 1.00 88.25 103 ALA A O 1
ATOM 789 N N . LYS A 1 104 ? -28.420 -2.715 7.510 1.00 88.94 104 LYS A N 1
ATOM 790 C CA . LYS A 1 104 ? -27.737 -2.716 6.216 1.00 88.94 104 LYS A CA 1
ATOM 791 C C . LYS A 1 104 ? -27.668 -1.290 5.668 1.00 88.94 104 LYS A C 1
ATOM 793 O O . LYS A 1 104 ? -28.689 -0.606 5.586 1.00 88.94 104 LYS A O 1
ATOM 798 N N . ILE A 1 105 ? -26.475 -0.861 5.265 1.00 86.38 105 ILE A N 1
ATOM 799 C CA . ILE A 1 105 ? -26.267 0.447 4.641 1.00 86.38 105 ILE A CA 1
ATOM 800 C C . ILE A 1 105 ? -26.740 0.358 3.187 1.00 86.38 105 ILE A C 1
ATOM 802 O O . ILE A 1 105 ? -26.366 -0.553 2.445 1.00 86.38 105 ILE A O 1
ATOM 806 N N . LYS A 1 106 ? -27.616 1.283 2.787 1.00 87.50 106 LYS A N 1
ATOM 807 C CA . LYS A 1 106 ? -28.118 1.364 1.411 1.00 87.50 106 LYS A CA 1
ATOM 808 C C . LYS A 1 106 ? -27.015 1.881 0.489 1.00 87.50 106 LYS A C 1
ATOM 810 O O . LYS A 1 106 ? -26.168 2.652 0.921 1.00 87.50 106 LYS A O 1
ATOM 815 N N . PHE A 1 107 ? -27.046 1.507 -0.790 1.00 86.50 107 PHE A N 1
ATOM 816 C CA . PHE A 1 107 ? -25.968 1.843 -1.732 1.00 86.50 107 PHE A CA 1
ATOM 817 C C . PHE A 1 107 ? -25.688 3.356 -1.830 1.00 86.50 107 PHE A C 1
ATOM 819 O O . PHE A 1 107 ? -24.533 3.756 -1.904 1.00 86.50 107 PHE A O 1
ATOM 826 N N . TYR A 1 108 ? -26.723 4.202 -1.760 1.00 87.31 108 TYR A N 1
ATOM 827 C CA . TYR A 1 108 ? -26.588 5.663 -1.813 1.00 87.31 108 TYR A CA 1
ATOM 828 C C . TYR A 1 108 ? -26.102 6.294 -0.496 1.00 87.31 108 TYR A C 1
ATOM 830 O O . TYR A 1 108 ? -25.655 7.438 -0.488 1.00 87.31 108 TYR A O 1
ATOM 838 N N . ASP A 1 109 ? -26.176 5.561 0.618 1.00 86.44 109 ASP A N 1
ATOM 839 C CA . ASP A 1 109 ? -25.557 5.939 1.895 1.00 86.44 109 ASP A CA 1
ATOM 840 C C . ASP A 1 109 ? -24.102 5.427 1.983 1.00 86.44 109 ASP A C 1
ATOM 842 O O . ASP A 1 109 ? -23.423 5.664 2.979 1.00 86.44 109 ASP A O 1
ATOM 846 N N . ASN A 1 110 ? -23.626 4.740 0.938 1.00 86.75 110 ASN A N 1
ATOM 847 C CA . ASN A 1 110 ? -22.271 4.210 0.793 1.00 86.75 110 ASN A CA 1
ATOM 848 C C . ASN A 1 110 ? -21.486 4.934 -0.323 1.00 86.75 110 ASN A C 1
ATOM 850 O O . ASN A 1 110 ? -20.504 4.392 -0.825 1.00 86.75 110 ASN A O 1
ATOM 854 N N . ILE A 1 111 ? -21.938 6.122 -0.754 1.00 91.38 111 ILE A N 1
ATOM 855 C CA . ILE A 1 111 ? -21.216 6.955 -1.724 1.00 91.38 111 ILE A CA 1
ATOM 856 C C . ILE A 1 111 ? -20.057 7.633 -0.974 1.00 91.38 111 ILE A C 1
ATOM 858 O O . ILE A 1 111 ? -20.320 8.409 -0.045 1.00 91.38 111 ILE A O 1
ATOM 862 N N . PRO A 1 112 ? -18.793 7.374 -1.364 1.00 90.44 112 PRO A N 1
ATOM 863 C CA . PRO A 1 112 ? -17.621 7.869 -0.647 1.00 90.44 112 PRO A CA 1
ATOM 864 C C . PRO A 1 112 ? -17.658 9.386 -0.470 1.00 90.44 112 PRO A C 1
ATOM 866 O O . PRO A 1 112 ? -18.009 10.103 -1.409 1.00 90.44 112 PRO A O 1
ATOM 869 N N . ILE A 1 113 ? -17.265 9.873 0.710 1.00 91.94 113 ILE A N 1
ATOM 870 C CA . ILE A 1 113 ? -17.189 11.285 1.128 1.00 91.94 113 ILE A CA 1
ATOM 871 C C . ILE A 1 113 ? -18.564 11.976 1.201 1.00 91.94 113 ILE A C 1
ATOM 873 O O . ILE A 1 113 ? -18.926 12.546 2.233 1.00 91.94 113 ILE A O 1
ATOM 877 N N . VAL A 1 114 ? -19.357 11.903 0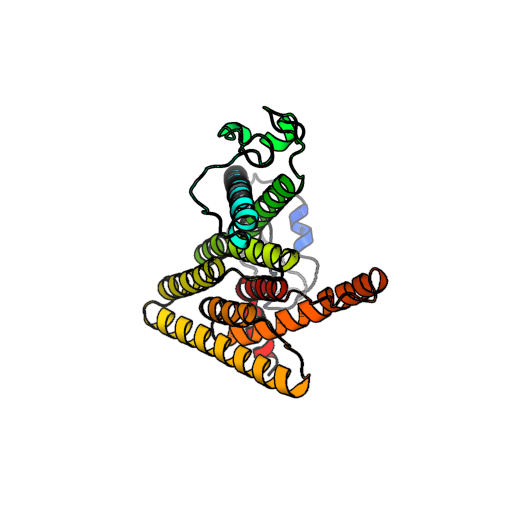.134 1.00 92.56 114 VAL A N 1
ATOM 878 C CA . VAL A 1 114 ? -20.643 12.587 -0.029 1.00 92.56 114 VAL A CA 1
ATOM 879 C C . VAL A 1 114 ? -21.663 12.102 0.994 1.00 92.56 114 VAL A C 1
ATOM 881 O O . VAL A 1 114 ? -22.264 12.927 1.684 1.00 92.56 114 VAL A O 1
ATOM 884 N N . SER A 1 115 ? -21.843 10.785 1.151 1.00 90.12 115 SER A N 1
ATOM 885 C CA . SER A 1 115 ? -22.835 10.252 2.093 1.00 90.12 115 SER A CA 1
ATOM 886 C C . SER A 1 115 ? -22.526 10.662 3.533 1.00 90.12 115 SER A C 1
ATOM 888 O O . SER A 1 115 ? -23.445 10.983 4.285 1.00 90.12 115 SER A O 1
ATOM 890 N N . TYR A 1 116 ? -21.244 10.728 3.913 1.00 91.38 116 TYR A N 1
ATOM 891 C CA . TYR A 1 116 ? -20.838 11.172 5.248 1.00 91.38 116 TYR A CA 1
ATOM 892 C C . TYR A 1 116 ? -21.208 12.639 5.500 1.00 91.38 116 TYR A C 1
ATOM 894 O O . TYR A 1 116 ? -21.740 12.961 6.564 1.00 91.38 116 TYR A O 1
ATOM 902 N N . ILE A 1 117 ? -20.968 13.520 4.522 1.00 93.12 117 ILE A N 1
ATOM 903 C CA . ILE A 1 117 ? -21.299 14.950 4.620 1.00 93.12 117 ILE A CA 1
ATOM 904 C C . ILE A 1 117 ? -22.818 15.141 4.704 1.00 93.12 117 ILE A C 1
ATOM 906 O O . ILE A 1 117 ? -23.299 15.825 5.605 1.00 93.12 117 ILE A O 1
ATOM 910 N N . VAL A 1 118 ? -23.580 14.493 3.817 1.00 93.69 118 VAL A N 1
ATOM 911 C CA . VAL A 1 118 ? -25.049 14.620 3.756 1.00 93.69 118 VAL A CA 1
ATOM 912 C C . VAL A 1 118 ? -25.722 14.092 5.025 1.00 93.69 118 VAL A C 1
ATOM 914 O O . VAL A 1 118 ? -26.681 14.686 5.511 1.00 93.69 118 VAL A O 1
ATOM 917 N N . LEU A 1 119 ? -25.219 12.994 5.594 1.00 90.56 119 LEU A N 1
ATOM 918 C CA . LEU A 1 119 ? -25.738 12.421 6.839 1.00 90.56 119 LEU A CA 1
ATOM 919 C C . LEU A 1 119 ? -25.216 13.130 8.103 1.00 90.56 119 LEU A C 1
ATOM 921 O O . LEU A 1 119 ? -25.572 12.738 9.217 1.00 90.56 119 LEU A O 1
ATOM 925 N N . GLY A 1 120 ? -24.340 14.132 7.963 1.00 90.94 120 GLY A N 1
ATOM 926 C CA . GLY A 1 120 ? -23.711 14.819 9.093 1.00 90.94 120 GLY A CA 1
ATOM 927 C C . GLY A 1 120 ? -22.874 13.887 9.976 1.00 90.94 120 GLY A C 1
ATOM 928 O O . GLY A 1 120 ? -22.826 14.065 11.195 1.00 90.94 120 GLY A O 1
ATOM 929 N N . GLY A 1 121 ? -22.270 12.853 9.380 1.00 89.94 121 GLY A N 1
ATOM 930 C CA . GLY A 1 121 ? -21.478 11.844 10.082 1.00 89.94 121 GLY A CA 1
ATOM 931 C C . GLY A 1 121 ? -22.288 10.959 11.032 1.00 89.94 121 GLY A C 1
ATOM 932 O O . GLY A 1 121 ? -21.747 10.501 12.038 1.00 89.94 121 GLY A O 1
ATOM 933 N N . ARG A 1 122 ? -23.584 10.733 10.773 1.00 91.44 122 ARG A N 1
ATOM 934 C CA . ARG A 1 122 ? -24.450 9.891 11.617 1.00 91.44 122 ARG A CA 1
ATOM 935 C C . ARG A 1 122 ? -25.137 8.786 10.827 1.00 91.44 122 ARG A C 1
ATOM 937 O O . ARG A 1 122 ? -25.482 8.948 9.663 1.00 91.44 122 ARG A O 1
ATOM 944 N N . CYS A 1 123 ? -25.379 7.651 11.474 1.00 90.19 123 CYS A N 1
ATOM 945 C CA . CYS A 1 123 ? -26.182 6.586 10.890 1.00 90.19 123 CYS A CA 1
ATOM 946 C C . CYS A 1 123 ? -27.630 7.056 10.700 1.00 90.19 123 CYS A C 1
ATOM 948 O O . CYS A 1 123 ? -28.253 7.547 11.641 1.00 90.19 123 CYS A O 1
ATOM 950 N N . ARG A 1 124 ? -28.195 6.828 9.510 1.00 90.56 124 ARG A N 1
ATOM 951 C CA . ARG A 1 124 ? -29.579 7.194 9.173 1.00 90.56 124 ARG A CA 1
ATOM 952 C C . ARG A 1 124 ? -30.627 6.543 10.086 1.00 90.56 124 ARG A C 1
ATOM 954 O O . ARG A 1 124 ? -31.641 7.166 10.373 1.00 90.56 124 ARG A O 1
ATOM 961 N N . ASN A 1 125 ? -30.399 5.303 10.526 1.00 89.56 125 ASN A N 1
ATOM 962 C CA . ASN A 1 125 ? -31.386 4.537 11.293 1.00 89.56 125 ASN A CA 1
ATOM 963 C C . ASN A 1 125 ? -31.300 4.780 12.805 1.00 89.56 125 ASN A C 1
ATOM 965 O O . ASN A 1 125 ? -32.330 4.926 13.449 1.00 89.56 125 ASN A O 1
ATOM 969 N N . CYS A 1 126 ? -30.094 4.784 13.382 1.00 90.75 126 CYS A N 1
ATOM 970 C CA . CYS A 1 126 ? -29.911 4.851 14.840 1.00 90.75 126 CYS A CA 1
ATOM 971 C C . CYS A 1 126 ? -29.257 6.148 15.341 1.00 90.75 126 CYS A C 1
ATOM 973 O O . CYS A 1 126 ? -29.098 6.311 16.547 1.00 90.75 126 CYS A O 1
ATOM 975 N N . GLY A 1 127 ? -28.838 7.050 14.447 1.00 89.81 127 GLY A N 1
ATOM 976 C CA . GLY A 1 127 ? -28.201 8.322 14.806 1.00 89.81 127 GLY A CA 1
ATOM 977 C C . GLY A 1 127 ? -26.773 8.213 15.354 1.00 89.81 127 GLY A C 1
ATOM 978 O O . GLY A 1 127 ? -26.190 9.237 15.709 1.00 89.81 127 GLY A O 1
ATOM 979 N N . GLU A 1 128 ? -26.201 7.006 15.419 1.00 90.88 128 GLU A N 1
ATOM 980 C CA . GLU A 1 128 ? -24.848 6.776 15.935 1.00 90.88 128 GLU A CA 1
ATOM 981 C C . GLU A 1 128 ? -23.790 7.494 15.095 1.00 90.88 128 GLU A C 1
ATOM 983 O O . GLU A 1 128 ? -23.916 7.561 13.870 1.00 90.88 128 GLU A O 1
ATOM 988 N N . ARG A 1 129 ? -22.737 8.012 15.738 1.00 90.94 129 ARG A N 1
ATOM 989 C CA . ARG A 1 129 ? -21.681 8.744 15.032 1.00 90.94 129 ARG A CA 1
ATOM 990 C C . ARG A 1 129 ? -20.818 7.780 14.220 1.00 90.94 129 ARG A C 1
ATOM 992 O O . ARG A 1 129 ? -20.279 6.809 14.743 1.00 90.94 129 ARG A O 1
ATOM 999 N N . ILE A 1 130 ? -20.663 8.080 12.937 1.00 89.00 130 ILE A N 1
ATOM 1000 C CA . ILE A 1 130 ? -19.727 7.402 12.044 1.00 89.00 130 ILE A CA 1
ATOM 1001 C C . ILE A 1 130 ? -18.348 8.026 12.274 1.00 89.00 130 ILE A C 1
ATOM 1003 O O . ILE A 1 130 ? -18.219 9.244 12.378 1.00 89.00 130 ILE A O 1
ATOM 1007 N N . SER A 1 131 ? -17.310 7.195 12.384 1.00 90.44 131 SER A N 1
ATOM 1008 C CA . SER A 1 131 ? -15.947 7.687 12.610 1.00 90.44 131 SER A CA 1
ATOM 1009 C C . SER A 1 131 ? -15.468 8.551 11.431 1.00 90.44 131 SER A C 1
ATOM 1011 O O . SER A 1 131 ? -15.612 8.125 10.282 1.00 90.44 131 SER A O 1
ATOM 1013 N N . PRO A 1 132 ? -14.820 9.709 11.676 1.00 91.50 132 PRO A N 1
ATOM 1014 C CA . PRO A 1 132 ? -14.261 10.548 10.612 1.00 91.50 132 PRO A CA 1
ATOM 1015 C C . PRO A 1 132 ? -13.114 9.865 9.854 1.00 91.50 132 PRO A C 1
ATOM 1017 O O . PRO A 1 132 ? -12.720 10.324 8.789 1.00 91.50 132 PRO A O 1
ATOM 1020 N N . ARG A 1 133 ? -12.594 8.740 10.359 1.00 91.50 133 ARG A N 1
ATOM 1021 C CA . ARG A 1 133 ? -11.604 7.916 9.659 1.00 91.50 133 ARG A CA 1
ATOM 1022 C C . ARG A 1 133 ? -12.076 7.482 8.271 1.00 91.50 133 ARG A C 1
ATOM 1024 O O . ARG A 1 133 ? -11.274 7.511 7.346 1.00 91.50 133 ARG A O 1
ATOM 1031 N N . TYR A 1 134 ? -13.352 7.119 8.124 1.00 90.94 134 TYR A N 1
ATOM 1032 C CA . TYR A 1 134 ? -13.900 6.645 6.850 1.00 90.94 134 TYR A CA 1
ATOM 1033 C C . TYR A 1 134 ? -13.731 7.684 5.728 1.00 90.94 134 TYR A C 1
ATOM 1035 O O . TYR A 1 134 ? -13.004 7.388 4.776 1.00 90.94 134 TYR A O 1
ATOM 1043 N N . PRO A 1 135 ? -14.281 8.914 5.851 1.00 94.31 135 PRO A N 1
ATOM 1044 C CA . PRO A 1 135 ? -14.109 9.934 4.819 1.00 94.31 135 PRO A CA 1
ATOM 1045 C C . PRO A 1 135 ? -12.658 10.418 4.681 1.00 94.31 135 PRO A C 1
ATOM 1047 O O . PRO A 1 135 ? -12.270 10.830 3.592 1.00 94.31 135 PRO A O 1
ATOM 1050 N N . ILE A 1 136 ? -11.832 10.353 5.737 1.00 95.44 136 ILE A N 1
ATOM 1051 C CA . ILE A 1 136 ? -10.401 10.695 5.642 1.00 95.44 136 ILE A CA 1
ATOM 1052 C C . ILE A 1 136 ? -9.667 9.707 4.732 1.00 95.44 136 ILE A C 1
ATOM 1054 O O . ILE A 1 136 ? -8.943 10.133 3.838 1.00 95.44 136 ILE A O 1
ATOM 1058 N N . VAL A 1 137 ? -9.855 8.400 4.929 1.00 95.94 137 VAL A N 1
ATOM 1059 C CA . VAL A 1 137 ? -9.217 7.370 4.093 1.00 95.94 137 VAL A CA 1
ATOM 1060 C C . VAL A 1 137 ? -9.710 7.459 2.646 1.00 95.94 137 VAL A C 1
ATOM 1062 O O . VAL A 1 137 ? -8.906 7.370 1.720 1.00 95.94 137 VAL A O 1
ATOM 1065 N N . GLU A 1 138 ? -11.005 7.705 2.441 1.00 96.56 138 GLU A N 1
ATOM 1066 C CA . GLU A 1 138 ? -11.582 7.920 1.107 1.00 96.56 138 GLU A CA 1
ATOM 1067 C C . GLU A 1 138 ? -10.962 9.135 0.407 1.00 96.56 138 GLU A C 1
ATOM 1069 O O . GLU A 1 138 ? -10.547 9.032 -0.746 1.00 96.56 138 GLU A O 1
ATOM 1074 N N . ALA A 1 139 ? -10.831 10.263 1.111 1.00 96.94 139 ALA A N 1
ATOM 1075 C CA . ALA A 1 139 ? -10.222 11.473 0.569 1.00 96.94 139 ALA A CA 1
ATOM 1076 C C . ALA A 1 139 ? -8.723 11.301 0.283 1.00 96.94 139 ALA A C 1
ATOM 1078 O O . ALA A 1 139 ? -8.253 11.724 -0.772 1.00 96.94 139 ALA A O 1
ATOM 1079 N N . LEU A 1 140 ? -7.973 10.656 1.184 1.00 97.25 140 LEU A N 1
ATOM 1080 C CA . LEU A 1 140 ? -6.552 10.378 0.973 1.00 97.25 140 LEU A CA 1
ATOM 1081 C C . LEU A 1 140 ? -6.343 9.517 -0.274 1.00 97.25 140 LEU A C 1
ATOM 1083 O O . LEU A 1 140 ? -5.516 9.866 -1.112 1.00 97.25 140 LEU A O 1
ATOM 1087 N N . MET A 1 141 ? -7.132 8.453 -0.446 1.00 98.00 141 MET A N 1
ATOM 1088 C CA . MET A 1 141 ? -7.026 7.586 -1.620 1.00 98.00 141 MET A CA 1
ATOM 1089 C C . MET A 1 141 ? -7.450 8.301 -2.912 1.00 98.00 141 MET A C 1
ATOM 1091 O O . MET A 1 141 ? -6.775 8.167 -3.933 1.00 98.00 141 MET A O 1
ATOM 1095 N N . ALA A 1 142 ? -8.511 9.116 -2.865 1.00 97.50 142 ALA A N 1
ATOM 1096 C CA . ALA A 1 142 ? -8.951 9.946 -3.988 1.00 97.50 142 ALA A CA 1
ATOM 1097 C C . ALA A 1 142 ? -7.848 10.907 -4.459 1.00 97.50 142 ALA A C 1
ATOM 1099 O O . ALA A 1 142 ? -7.539 10.978 -5.650 1.00 97.50 142 ALA A O 1
ATOM 1100 N N . VAL A 1 143 ? -7.204 11.600 -3.514 1.00 97.50 143 VAL A N 1
ATOM 1101 C CA . VAL A 1 143 ? -6.081 12.499 -3.804 1.00 97.50 143 VAL A CA 1
ATOM 1102 C C . VAL A 1 143 ? -4.876 11.718 -4.317 1.00 97.50 143 VAL A C 1
ATOM 1104 O O . VAL A 1 143 ? -4.263 12.138 -5.292 1.00 97.50 143 VAL A O 1
ATOM 1107 N N . SER A 1 144 ? -4.531 10.574 -3.725 1.00 96.81 144 SER A N 1
ATOM 1108 C CA . SER A 1 144 ? -3.394 9.778 -4.196 1.00 96.81 144 SER A CA 1
ATOM 1109 C C . SER A 1 144 ? -3.590 9.250 -5.621 1.00 96.81 144 SER A C 1
ATOM 1111 O O . SER A 1 144 ? -2.652 9.306 -6.410 1.00 96.81 144 SER A O 1
ATOM 1113 N N . TYR A 1 145 ? -4.794 8.809 -5.993 1.00 97.25 145 TYR A N 1
ATOM 1114 C CA . TYR A 1 145 ? -5.102 8.408 -7.372 1.00 97.25 145 TYR A CA 1
ATOM 1115 C C . TYR A 1 145 ? -5.028 9.582 -8.350 1.00 97.25 145 TYR A C 1
ATOM 1117 O O . TYR A 1 145 ? -4.481 9.444 -9.445 1.00 97.25 145 TYR A O 1
ATOM 1125 N N . LEU A 1 146 ? -5.526 10.752 -7.945 1.00 96.06 146 LEU A N 1
ATOM 1126 C CA . LEU A 1 146 ? -5.372 11.973 -8.728 1.00 96.06 146 LEU A CA 1
ATOM 1127 C C . LEU A 1 146 ? -3.887 12.328 -8.917 1.00 96.06 146 LEU A C 1
ATOM 1129 O O . LEU A 1 146 ? -3.472 12.660 -10.022 1.00 96.06 146 LEU A O 1
ATOM 1133 N N . LEU A 1 147 ? -3.066 12.207 -7.872 1.00 94.69 147 LEU A N 1
ATOM 1134 C CA . LEU A 1 147 ? -1.623 12.442 -7.960 1.00 94.69 147 LEU A CA 1
ATOM 1135 C C . LEU A 1 147 ? -0.919 11.425 -8.862 1.00 94.69 147 LEU A C 1
ATOM 1137 O O . LEU A 1 147 ? -0.025 11.820 -9.603 1.00 94.69 147 LEU A O 1
ATOM 1141 N N . ILE A 1 148 ? -1.330 10.151 -8.855 1.00 93.62 148 ILE A N 1
ATOM 1142 C CA . ILE A 1 148 ? -0.823 9.159 -9.815 1.00 93.62 148 ILE A CA 1
ATOM 1143 C C . ILE A 1 148 ? -1.067 9.658 -11.241 1.00 93.62 148 ILE A C 1
ATOM 1145 O O . ILE A 1 148 ? -0.137 9.645 -12.042 1.00 93.62 148 ILE A O 1
ATOM 1149 N N . TYR A 1 149 ? -2.272 10.145 -11.549 1.00 92.12 149 TYR A N 1
ATOM 1150 C CA . TYR A 1 149 ? -2.587 10.679 -12.875 1.00 92.12 149 TYR A CA 1
ATOM 1151 C C . TYR A 1 149 ? -1.776 11.935 -13.227 1.00 92.12 149 TYR A C 1
ATOM 1153 O O . TYR A 1 149 ? -1.243 12.031 -14.327 1.00 92.12 149 TYR A O 1
ATOM 1161 N N . LEU A 1 150 ? -1.658 12.888 -12.298 1.00 90.06 150 LEU A N 1
ATOM 1162 C CA . LEU A 1 150 ? -1.002 14.174 -12.555 1.00 90.06 150 LEU A CA 1
ATOM 1163 C C . LEU A 1 150 ? 0.528 14.086 -12.626 1.00 90.06 150 LEU A C 1
ATOM 1165 O O . LEU A 1 150 ? 1.151 14.912 -13.290 1.00 90.06 150 LEU A O 1
ATOM 1169 N N . LEU A 1 151 ? 1.140 13.142 -11.908 1.00 87.50 151 LEU A N 1
ATOM 1170 C CA . LEU A 1 151 ? 2.598 13.035 -11.793 1.00 87.50 151 LEU A CA 1
ATOM 1171 C C . LEU A 1 151 ? 3.204 11.953 -12.691 1.00 87.50 151 LEU A C 1
ATOM 1173 O O . LEU A 1 151 ? 4.415 11.974 -12.920 1.00 87.50 151 LEU A O 1
ATOM 1177 N N . SER A 1 152 ? 2.401 11.004 -13.177 1.00 87.31 152 SER A N 1
ATOM 1178 C CA . SER A 1 152 ? 2.892 9.937 -14.050 1.00 87.31 152 SER A CA 1
ATOM 1179 C C . SER A 1 152 ? 2.896 10.372 -15.508 1.00 87.31 152 SER A C 1
ATOM 1181 O O . SER A 1 152 ? 1.989 11.058 -15.972 1.00 87.31 152 SER A O 1
ATOM 1183 N N . ASP A 1 153 ? 3.899 9.911 -16.253 1.00 84.56 153 ASP A N 1
ATOM 1184 C CA . ASP A 1 153 ? 3.906 10.037 -17.707 1.00 84.56 153 ASP A CA 1
ATOM 1185 C C . ASP A 1 153 ? 2.761 9.186 -18.296 1.00 84.56 153 ASP A C 1
ATOM 1187 O O . ASP A 1 153 ? 2.743 7.969 -18.070 1.00 84.56 153 ASP A O 1
ATOM 1191 N N . PRO A 1 154 ? 1.828 9.782 -19.061 1.00 83.81 154 PRO A N 1
ATOM 1192 C CA . PRO A 1 154 ? 0.725 9.069 -19.703 1.00 83.81 154 PRO A CA 1
ATOM 1193 C C . PRO A 1 154 ? 1.169 7.910 -20.604 1.00 83.81 154 PRO A C 1
ATOM 1195 O O . PRO A 1 154 ? 0.402 6.971 -20.805 1.00 83.81 154 PRO A O 1
ATOM 1198 N N . ALA A 1 155 ? 2.397 7.949 -21.136 1.00 85.75 155 ALA A N 1
ATOM 1199 C CA . ALA A 1 155 ? 2.948 6.862 -21.939 1.00 85.75 155 ALA A CA 1
ATOM 1200 C C . ALA A 1 155 ? 3.219 5.592 -21.109 1.00 85.75 155 ALA A C 1
ATOM 1202 O O . ALA A 1 155 ? 3.158 4.478 -21.629 1.00 85.75 155 ALA A O 1
ATOM 1203 N N . ASN A 1 156 ? 3.467 5.730 -19.802 1.00 89.56 156 ASN A N 1
ATOM 1204 C CA . ASN A 1 156 ? 3.796 4.624 -18.903 1.00 89.56 156 ASN A CA 1
ATOM 1205 C C . ASN A 1 156 ? 2.542 4.023 -18.249 1.00 89.56 156 ASN A C 1
ATOM 1207 O O . ASN A 1 156 ? 2.436 3.928 -17.024 1.00 89.56 156 ASN A O 1
ATOM 1211 N N . ILE A 1 157 ? 1.598 3.566 -19.078 1.00 91.88 157 ILE A N 1
ATOM 1212 C CA . ILE A 1 157 ? 0.312 2.993 -18.637 1.00 91.88 157 ILE A CA 1
ATOM 1213 C C . ILE A 1 157 ? 0.515 1.837 -17.647 1.00 91.88 157 ILE A C 1
ATOM 1215 O O . ILE A 1 157 ? -0.203 1.736 -16.652 1.00 91.88 157 ILE A O 1
ATOM 1219 N N . LEU A 1 158 ? 1.524 0.990 -17.878 1.00 92.38 158 LEU A N 1
ATOM 1220 C CA . LEU A 1 158 ? 1.819 -0.144 -17.001 1.00 92.38 158 LEU A CA 1
ATOM 1221 C C . LEU A 1 158 ? 2.161 0.304 -15.572 1.00 92.38 158 LEU A C 1
ATOM 1223 O O . LEU A 1 158 ? 1.659 -0.288 -14.620 1.00 92.38 158 LEU A O 1
ATOM 1227 N N . LEU A 1 159 ? 2.951 1.374 -15.420 1.00 91.69 159 LEU A N 1
ATOM 1228 C CA . LEU A 1 159 ? 3.300 1.933 -14.112 1.00 91.69 159 LEU A CA 1
ATOM 1229 C C . LEU A 1 159 ? 2.068 2.526 -13.421 1.00 91.69 159 LEU A C 1
ATOM 1231 O O . LEU A 1 159 ? 1.876 2.309 -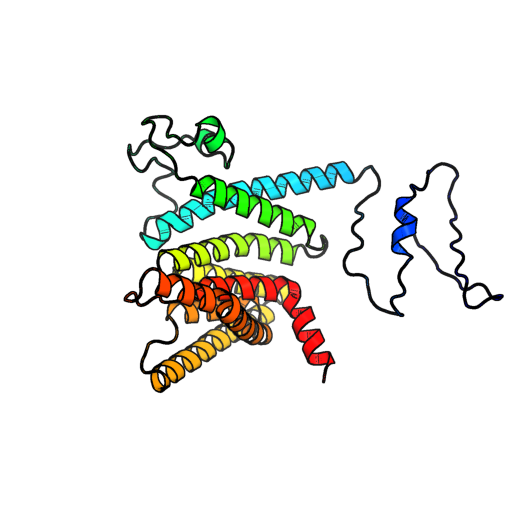12.228 1.00 91.69 159 LEU A O 1
ATOM 1235 N N . ILE A 1 160 ? 1.207 3.227 -14.165 1.00 94.25 160 ILE A N 1
ATOM 1236 C CA . ILE A 1 160 ? -0.039 3.796 -13.629 1.00 94.25 160 ILE A CA 1
ATOM 1237 C C . ILE A 1 160 ? -0.941 2.684 -13.078 1.00 94.25 160 ILE A C 1
ATOM 1239 O O . ILE A 1 160 ? -1.414 2.786 -11.947 1.00 94.25 160 ILE A O 1
ATOM 1243 N N . ILE A 1 161 ? -1.139 1.603 -13.840 1.00 95.56 161 ILE A N 1
ATOM 1244 C CA . ILE A 1 161 ? -1.941 0.448 -13.406 1.00 95.56 161 ILE A CA 1
ATOM 1245 C C . ILE A 1 161 ? -1.298 -0.226 -12.191 1.00 95.56 161 ILE A C 1
ATOM 1247 O O . ILE A 1 161 ? -1.987 -0.532 -11.219 1.00 95.56 161 ILE A O 1
ATOM 1251 N N . GLN A 1 162 ? 0.020 -0.429 -12.220 1.00 95.00 162 GLN A N 1
ATOM 1252 C CA . GLN A 1 162 ? 0.757 -1.039 -11.118 1.00 95.00 162 GLN A CA 1
ATOM 1253 C C . GLN A 1 162 ? 0.613 -0.231 -9.822 1.00 95.00 162 GLN A C 1
ATOM 1255 O O . GLN A 1 162 ? 0.300 -0.802 -8.778 1.00 95.00 162 GLN A O 1
ATOM 1260 N N . LEU A 1 163 ? 0.770 1.093 -9.883 1.00 95.56 163 LEU A N 1
ATOM 1261 C CA . LEU A 1 163 ? 0.578 1.973 -8.730 1.00 95.56 163 LEU A CA 1
ATOM 1262 C C . LEU A 1 163 ? -0.879 1.983 -8.263 1.00 95.56 163 LEU A C 1
ATOM 1264 O O . LEU A 1 163 ? -1.117 1.878 -7.063 1.00 95.56 163 LEU A O 1
ATOM 1268 N N . ALA A 1 164 ? -1.850 2.047 -9.178 1.00 96.19 164 ALA A N 1
ATOM 1269 C CA . ALA A 1 164 ? -3.267 2.021 -8.825 1.00 96.19 164 ALA A CA 1
ATOM 1270 C C . ALA A 1 164 ? -3.646 0.733 -8.070 1.00 96.19 164 ALA A C 1
ATOM 1272 O O . ALA A 1 164 ? -4.342 0.799 -7.059 1.00 96.19 164 ALA A O 1
ATOM 1273 N N . VAL A 1 165 ? -3.144 -0.430 -8.496 1.00 96.56 165 VAL A N 1
ATOM 1274 C CA . VAL A 1 165 ? -3.420 -1.718 -7.835 1.00 96.56 165 VAL A CA 1
ATOM 1275 C C . VAL A 1 165 ? -2.720 -1.835 -6.477 1.00 96.56 165 VAL A C 1
ATOM 1277 O O . VAL A 1 165 ? -3.326 -2.294 -5.511 1.00 96.56 165 VAL A O 1
ATOM 1280 N N . LEU A 1 166 ? -1.453 -1.426 -6.381 1.00 97.31 166 LEU A N 1
ATOM 1281 C CA . LEU A 1 166 ? -0.643 -1.646 -5.177 1.00 97.31 166 LEU A CA 1
ATOM 1282 C C . LEU A 1 166 ? -0.891 -0.620 -4.075 1.00 97.31 166 LEU A C 1
ATOM 1284 O O . LEU A 1 166 ? -0.823 -0.961 -2.896 1.00 97.31 166 LEU A O 1
ATOM 1288 N N . LEU A 1 167 ? -1.181 0.630 -4.438 1.00 97.19 167 LEU A N 1
ATOM 1289 C CA . LEU A 1 167 ? -1.392 1.713 -3.485 1.00 97.19 167 LEU A CA 1
ATOM 1290 C C . LEU A 1 167 ? -2.449 1.393 -2.405 1.00 97.19 167 LEU A C 1
ATOM 1292 O O . LEU A 1 167 ? -2.121 1.557 -1.230 1.00 97.19 167 LEU A O 1
ATOM 1296 N N . PRO A 1 168 ? -3.674 0.916 -2.719 1.00 97.56 168 PRO A N 1
ATOM 1297 C CA . PRO A 1 168 ? -4.659 0.587 -1.688 1.00 97.56 168 PRO A CA 1
ATOM 1298 C C . PRO A 1 168 ? -4.226 -0.579 -0.797 1.00 97.56 168 PRO A C 1
ATOM 1300 O O . PRO A 1 168 ? -4.496 -0.556 0.403 1.00 97.56 168 PRO A O 1
ATOM 1303 N N . VAL A 1 169 ? -3.508 -1.563 -1.347 1.00 97.69 169 VAL A N 1
ATOM 1304 C CA . VAL A 1 169 ? -2.981 -2.703 -0.582 1.00 97.69 169 VAL A CA 1
ATOM 1305 C C . VAL A 1 169 ? -1.911 -2.237 0.401 1.00 97.69 169 VAL A C 1
ATOM 1307 O O . VAL A 1 169 ? -1.995 -2.541 1.588 1.00 97.69 169 VAL A O 1
ATOM 1310 N N . PHE A 1 170 ? -0.944 -1.440 -0.056 1.00 97.81 170 PHE A N 1
ATOM 1311 C CA . PHE A 1 170 ? 0.093 -0.870 0.804 1.00 97.81 170 PHE A CA 1
ATOM 1312 C C . PHE A 1 170 ? -0.468 0.103 1.837 1.00 97.81 170 PHE A C 1
ATOM 1314 O O . PHE A 1 170 ? -0.005 0.114 2.978 1.00 97.81 170 PHE A O 1
ATOM 1321 N N . PHE A 1 171 ? -1.485 0.886 1.477 1.00 97.75 171 PHE A N 1
ATOM 1322 C CA . PHE A 1 171 ? -2.174 1.751 2.425 1.00 97.75 171 PHE A CA 1
ATOM 1323 C C . PHE A 1 171 ? -2.883 0.929 3.509 1.00 97.75 171 PHE A C 1
ATOM 1325 O O . PHE A 1 171 ? -2.730 1.228 4.692 1.00 97.75 171 PHE A O 1
ATOM 1332 N N . ALA A 1 172 ? -3.601 -0.136 3.130 1.00 97.19 172 ALA A N 1
ATOM 1333 C CA . ALA A 1 172 ? -4.244 -1.038 4.081 1.00 97.19 172 ALA A CA 1
ATOM 1334 C C . ALA A 1 172 ? -3.220 -1.717 5.000 1.00 97.19 172 ALA A C 1
ATOM 1336 O O . ALA A 1 172 ? -3.383 -1.667 6.215 1.00 97.19 172 ALA A O 1
ATOM 1337 N N . LEU A 1 173 ? -2.145 -2.281 4.439 1.00 96.56 173 LEU A N 1
ATOM 1338 C CA . LEU A 1 173 ? -1.047 -2.889 5.195 1.00 96.56 173 LEU A CA 1
ATOM 1339 C C . LEU A 1 173 ? -0.440 -1.911 6.203 1.00 96.56 173 LEU A C 1
ATOM 1341 O O . LEU A 1 173 ? -0.316 -2.241 7.377 1.00 96.56 173 LEU A O 1
ATOM 1345 N N . SER A 1 174 ? -0.124 -0.692 5.762 1.00 95.69 174 SER A N 1
ATOM 1346 C CA . SER A 1 174 ? 0.466 0.340 6.620 1.00 95.69 174 SER A CA 1
ATOM 1347 C C . SER A 1 174 ? -0.471 0.733 7.761 1.00 95.69 174 SER A C 1
ATOM 1349 O O . SER A 1 174 ? -0.037 0.905 8.897 1.00 95.69 174 SER A O 1
ATOM 1351 N N . TRP A 1 175 ? -1.766 0.874 7.470 1.00 95.56 175 TRP A N 1
ATOM 1352 C CA . TRP A 1 175 ? -2.742 1.264 8.479 1.00 95.56 175 TRP A CA 1
ATOM 1353 C C . TRP A 1 175 ? -3.007 0.141 9.486 1.00 95.56 175 TRP A C 1
ATOM 1355 O O . TRP A 1 175 ? -3.080 0.398 10.686 1.00 95.56 175 TRP A O 1
ATOM 1365 N N . ILE A 1 176 ? -3.137 -1.101 9.011 1.00 94.56 176 ILE A N 1
ATOM 1366 C CA . ILE A 1 176 ? -3.320 -2.270 9.874 1.00 94.56 176 ILE A CA 1
ATOM 1367 C C . ILE A 1 176 ? -2.093 -2.459 10.769 1.00 94.56 176 ILE A C 1
ATOM 1369 O O . ILE A 1 176 ? -2.262 -2.630 11.972 1.00 94.56 176 ILE A O 1
ATOM 1373 N N . ASP A 1 177 ? -0.879 -2.377 10.221 1.00 93.31 177 ASP A N 1
ATOM 1374 C CA . ASP A 1 177 ? 0.347 -2.541 11.006 1.00 93.31 177 ASP A CA 1
ATOM 1375 C C . ASP A 1 177 ? 0.486 -1.436 12.065 1.00 93.31 177 ASP A C 1
ATOM 1377 O O . ASP A 1 177 ? 0.798 -1.711 13.221 1.00 93.31 177 ASP A O 1
ATOM 1381 N N . PHE A 1 178 ? 0.139 -0.190 11.726 1.00 90.50 178 PHE A N 1
ATOM 1382 C CA . PHE A 1 178 ? 0.164 0.917 12.684 1.00 90.50 178 PHE A CA 1
ATOM 1383 C C . PHE A 1 178 ? -0.821 0.747 13.854 1.00 90.50 178 PHE A C 1
ATOM 1385 O O . PHE A 1 178 ? -0.525 1.173 14.971 1.00 90.50 178 PHE A O 1
ATOM 1392 N N . GLU A 1 179 ? -1.993 0.148 13.620 1.00 89.81 179 GLU A N 1
ATOM 1393 C CA . GLU A 1 179 ? -3.018 -0.041 14.659 1.00 89.81 179 GLU A CA 1
ATOM 1394 C C . GLU A 1 179 ? -2.882 -1.358 15.428 1.00 89.81 179 GLU A C 1
ATOM 1396 O O . GLU A 1 179 ? -3.167 -1.405 16.626 1.00 89.81 179 GLU A O 1
ATOM 1401 N N . HIS A 1 180 ? -2.488 -2.429 14.742 1.00 88.69 180 HIS A N 1
ATOM 1402 C CA . HIS A 1 180 ? -2.561 -3.797 15.244 1.00 88.69 180 HIS A CA 1
ATOM 1403 C C . HIS A 1 180 ? -1.204 -4.499 15.342 1.00 88.69 180 HIS A C 1
ATOM 1405 O O . HIS A 1 180 ? -1.163 -5.563 15.953 1.00 88.69 180 HIS A O 1
ATOM 1411 N N . TYR A 1 181 ? -0.115 -3.935 14.801 1.00 88.81 181 TYR A N 1
ATOM 1412 C CA . TYR A 1 181 ? 1.215 -4.568 14.752 1.00 88.81 181 TYR A CA 1
ATOM 1413 C C . TYR A 1 181 ? 1.209 -5.955 14.087 1.00 88.81 181 TYR A C 1
ATOM 1415 O O . TYR A 1 181 ? 1.953 -6.859 14.474 1.00 88.81 181 TYR A O 1
ATOM 1423 N N . VAL A 1 182 ? 0.305 -6.150 13.125 1.00 89.00 182 VAL A N 1
ATOM 1424 C CA . VAL A 1 182 ? 0.116 -7.406 12.396 1.00 89.00 182 VAL A CA 1
ATOM 1425 C C . VAL A 1 182 ? 0.049 -7.093 10.910 1.00 89.00 182 VAL A C 1
ATOM 1427 O O . VAL A 1 182 ? -0.637 -6.165 10.495 1.00 89.00 182 VAL A O 1
ATOM 1430 N N . ILE A 1 183 ? 0.717 -7.911 10.104 1.00 91.75 183 ILE A N 1
ATOM 1431 C CA . ILE A 1 183 ? 0.670 -7.852 8.643 1.00 91.75 183 ILE A CA 1
ATOM 1432 C C . ILE A 1 183 ? -0.181 -9.040 8.169 1.00 91.75 183 ILE A C 1
ATOM 1434 O O . ILE A 1 183 ? 0.244 -10.177 8.357 1.00 91.75 183 ILE A O 1
ATOM 1438 N N . PRO A 1 184 ? -1.381 -8.818 7.595 1.00 93.19 184 PRO A N 1
ATOM 1439 C CA . PRO A 1 184 ? -2.211 -9.898 7.067 1.00 93.19 184 PRO A CA 1
ATOM 1440 C C . PRO A 1 184 ? -1.544 -10.616 5.889 1.00 93.19 184 PRO A C 1
ATOM 1442 O O . PRO A 1 184 ? -1.148 -9.981 4.903 1.00 93.19 184 PRO A O 1
ATOM 1445 N N . ASP A 1 185 ? -1.473 -11.943 5.965 1.00 93.44 185 ASP A N 1
ATOM 1446 C CA . ASP A 1 185 ? -0.862 -12.783 4.932 1.00 93.44 185 ASP A CA 1
ATOM 1447 C C . ASP A 1 185 ? -1.609 -12.676 3.595 1.00 93.44 185 ASP A C 1
ATOM 1449 O O . ASP A 1 185 ? -0.989 -12.728 2.534 1.00 93.44 185 ASP A O 1
ATOM 1453 N N . GLU A 1 186 ? -2.927 -12.450 3.621 1.00 94.38 186 GLU A N 1
ATOM 1454 C CA . GLU A 1 186 ? -3.757 -12.311 2.421 1.00 94.38 186 GLU A CA 1
ATOM 1455 C C . GLU A 1 186 ? -3.342 -11.095 1.581 1.00 94.38 186 GLU A C 1
ATOM 1457 O O . GLU A 1 186 ? -3.274 -11.169 0.351 1.00 94.38 186 GLU A O 1
ATOM 1462 N N . LEU A 1 187 ? -3.021 -9.974 2.239 1.00 95.62 187 LEU A N 1
ATOM 1463 C CA . LEU A 1 187 ? -2.551 -8.770 1.555 1.00 95.62 187 LEU A CA 1
ATOM 1464 C C . LEU A 1 187 ? -1.118 -8.949 1.062 1.00 95.62 187 LEU A C 1
ATOM 1466 O O . LEU A 1 187 ? -0.826 -8.610 -0.084 1.00 95.62 187 LEU A O 1
ATOM 1470 N N . THR A 1 188 ? -0.242 -9.542 1.868 1.00 96.31 188 THR A N 1
ATOM 1471 C CA . THR A 1 188 ? 1.137 -9.840 1.459 1.00 96.31 188 THR A CA 1
ATOM 1472 C C . THR A 1 188 ? 1.181 -10.762 0.239 1.00 96.31 188 THR A C 1
ATOM 1474 O O . THR A 1 188 ? 1.915 -10.504 -0.718 1.00 96.31 188 THR A O 1
ATOM 1477 N N . LEU A 1 189 ? 0.332 -11.792 0.208 1.00 96.06 189 LEU A N 1
ATOM 1478 C CA . LEU A 1 189 ? 0.194 -12.676 -0.944 1.00 96.06 189 LEU A CA 1
ATOM 1479 C C . LEU A 1 189 ? -0.309 -11.920 -2.178 1.00 96.06 189 LEU A C 1
ATOM 1481 O O . LEU A 1 189 ? 0.215 -12.128 -3.271 1.00 96.06 189 LEU A O 1
ATOM 1485 N N . SER A 1 190 ? -1.274 -11.008 -2.019 1.00 96.31 190 SER A N 1
ATOM 1486 C CA . SER A 1 190 ? -1.768 -10.196 -3.138 1.00 96.31 190 SER A CA 1
ATOM 1487 C C . SER A 1 190 ? -0.662 -9.340 -3.774 1.00 96.31 190 SER A C 1
ATOM 1489 O O . SER A 1 190 ? -0.602 -9.236 -5.000 1.00 96.31 190 SER A O 1
ATOM 1491 N N . VAL A 1 191 ? 0.273 -8.816 -2.970 1.00 97.62 191 VAL A N 1
ATOM 1492 C CA . VAL A 1 191 ? 1.454 -8.077 -3.450 1.00 97.62 191 VAL A CA 1
ATOM 1493 C C . VAL A 1 191 ? 2.379 -8.994 -4.253 1.00 97.62 191 VAL A C 1
ATOM 1495 O O . VAL A 1 191 ? 2.804 -8.621 -5.346 1.00 97.62 191 VAL A O 1
ATOM 1498 N N . ALA A 1 192 ? 2.656 -10.203 -3.753 1.00 97.50 192 ALA A N 1
ATOM 1499 C CA . ALA A 1 192 ? 3.513 -11.170 -4.443 1.00 97.50 192 ALA A CA 1
ATOM 1500 C C . ALA A 1 192 ? 2.914 -11.616 -5.788 1.00 97.50 192 ALA A C 1
ATOM 1502 O O . ALA A 1 192 ? 3.606 -11.655 -6.807 1.00 97.50 192 ALA A O 1
ATOM 1503 N N . VAL A 1 193 ? 1.610 -11.912 -5.808 1.00 97.69 193 VAL A N 1
ATOM 1504 C CA . VAL A 1 193 ? 0.886 -12.286 -7.031 1.00 97.69 193 VAL A CA 1
ATOM 1505 C C . VAL A 1 193 ? 0.895 -11.132 -8.028 1.00 97.69 193 VAL A C 1
ATOM 1507 O O . VAL A 1 193 ? 1.214 -11.345 -9.197 1.00 97.69 193 VAL A O 1
ATOM 1510 N N . ALA A 1 194 ? 0.612 -9.907 -7.577 1.00 97.31 194 ALA A N 1
ATOM 1511 C CA . ALA A 1 194 ? 0.679 -8.727 -8.429 1.00 97.31 194 ALA A CA 1
ATOM 1512 C C . ALA A 1 194 ? 2.080 -8.559 -9.038 1.00 97.31 194 ALA A C 1
ATOM 1514 O O . ALA A 1 194 ? 2.194 -8.351 -10.244 1.00 97.31 194 ALA A O 1
ATOM 1515 N N . GLY A 1 195 ? 3.145 -8.718 -8.247 1.00 96.56 195 GLY A N 1
ATOM 1516 C CA . GLY A 1 195 ? 4.520 -8.626 -8.740 1.00 96.56 195 GLY A CA 1
ATOM 1517 C C . GLY A 1 195 ? 4.859 -9.652 -9.808 1.00 96.56 195 GLY A C 1
ATOM 1518 O O . GLY A 1 195 ? 5.373 -9.286 -10.863 1.00 96.56 195 GLY A O 1
ATOM 1519 N N . ILE A 1 196 ? 4.481 -10.913 -9.601 1.00 97.19 196 ILE A N 1
ATOM 1520 C CA . ILE A 1 196 ? 4.670 -11.969 -10.602 1.00 97.19 196 ILE A CA 1
ATOM 1521 C C . ILE A 1 196 ? 3.897 -11.659 -11.892 1.00 97.19 196 ILE A C 1
ATOM 1523 O O . ILE A 1 196 ? 4.447 -11.804 -12.985 1.00 97.19 196 ILE A O 1
ATOM 1527 N N . VAL A 1 197 ? 2.647 -11.196 -11.787 1.00 97.44 197 VAL A N 1
ATOM 1528 C CA . VAL A 1 197 ? 1.822 -10.833 -12.950 1.00 97.44 197 VAL A CA 1
ATOM 1529 C C . VAL A 1 197 ? 2.446 -9.669 -13.722 1.00 97.44 197 VAL A C 1
ATOM 1531 O O . VAL A 1 197 ? 2.630 -9.771 -14.935 1.00 97.44 197 VAL A O 1
ATOM 1534 N N . PHE A 1 198 ? 2.842 -8.588 -13.045 1.00 96.56 198 PHE A N 1
ATOM 1535 C CA . PHE A 1 198 ? 3.482 -7.441 -13.697 1.00 96.56 198 PHE A CA 1
ATOM 1536 C C . PHE A 1 198 ? 4.846 -7.798 -14.308 1.00 96.56 198 PHE A C 1
ATOM 1538 O O . PHE A 1 198 ? 5.182 -7.324 -15.399 1.00 96.56 198 PHE A O 1
ATOM 1545 N N . ALA A 1 199 ? 5.614 -8.682 -13.668 1.00 95.19 199 ALA A N 1
ATOM 1546 C CA . ALA A 1 199 ? 6.862 -9.203 -14.218 1.00 95.19 199 ALA A CA 1
ATOM 1547 C C . ALA A 1 199 ? 6.631 -10.073 -15.466 1.00 95.19 199 ALA A C 1
ATOM 1549 O O . ALA A 1 199 ? 7.404 -10.008 -16.421 1.00 95.19 199 ALA A O 1
ATOM 1550 N N . GLY A 1 200 ? 5.544 -10.848 -15.493 1.00 96.12 200 GLY A N 1
ATOM 1551 C CA . GLY A 1 200 ? 5.129 -11.619 -16.664 1.00 96.12 200 GLY A CA 1
ATOM 1552 C C . GLY A 1 200 ? 4.682 -10.738 -17.829 1.00 96.12 200 GLY A C 1
ATOM 1553 O O . GLY A 1 200 ? 5.077 -10.988 -18.964 1.00 96.12 200 GLY A O 1
ATOM 1554 N N . ILE A 1 201 ? 3.924 -9.672 -17.557 1.00 95.31 201 ILE A N 1
ATOM 1555 C CA . ILE A 1 201 ? 3.486 -8.714 -18.585 1.00 95.31 201 ILE A CA 1
ATOM 1556 C C . ILE A 1 201 ? 4.684 -7.973 -19.199 1.00 95.31 201 ILE A C 1
ATOM 1558 O O . ILE A 1 201 ? 4.729 -7.780 -20.410 1.00 95.31 201 ILE A O 1
ATOM 1562 N N . SER A 1 202 ? 5.662 -7.570 -18.384 1.00 91.62 202 SER A N 1
ATOM 1563 C CA . SER A 1 202 ? 6.818 -6.786 -18.847 1.00 91.62 202 SER A CA 1
ATOM 1564 C C . SER A 1 202 ? 7.949 -7.625 -19.454 1.00 91.62 202 SER A C 1
ATOM 1566 O O . SER A 1 202 ? 8.615 -7.167 -20.380 1.00 91.62 202 SER A O 1
ATOM 1568 N N . GLY A 1 203 ? 8.189 -8.839 -18.948 1.00 90.50 203 GLY A N 1
ATOM 1569 C CA . GLY A 1 203 ? 9.358 -9.657 -19.300 1.00 90.50 203 GLY A CA 1
ATOM 1570 C C . GLY A 1 203 ? 9.056 -11.111 -19.674 1.00 90.50 203 GLY A C 1
ATOM 1571 O O . GLY A 1 203 ? 9.988 -11.913 -19.806 1.00 90.50 203 GLY A O 1
ATOM 1572 N N . GLY A 1 204 ? 7.782 -11.486 -19.817 1.00 94.75 204 GLY A N 1
ATOM 1573 C CA . GLY A 1 204 ? 7.358 -12.849 -20.137 1.00 94.75 204 GLY A CA 1
ATOM 1574 C C . GLY A 1 204 ? 7.822 -13.879 -19.102 1.00 94.75 204 GLY A C 1
ATOM 1575 O O . GLY A 1 204 ? 7.995 -13.584 -17.919 1.00 94.75 204 GLY A O 1
ATOM 1576 N N . PHE A 1 205 ? 8.082 -15.108 -19.558 1.00 93.94 205 PHE A N 1
ATOM 1577 C CA . PHE A 1 205 ? 8.510 -16.208 -18.684 1.00 93.94 205 PHE A CA 1
ATOM 1578 C C . PHE A 1 205 ? 9.835 -15.923 -17.956 1.00 93.94 205 PHE A C 1
ATOM 1580 O O . PHE A 1 205 ? 9.996 -16.264 -16.785 1.00 93.94 205 PHE A O 1
ATOM 1587 N N . LYS A 1 206 ? 10.775 -15.240 -18.625 1.00 94.12 206 LYS A N 1
ATOM 1588 C CA . LYS A 1 206 ? 12.036 -14.819 -17.999 1.00 94.12 206 LYS A CA 1
ATOM 1589 C C . LYS A 1 206 ? 11.778 -13.813 -16.876 1.00 94.12 206 LYS A C 1
ATOM 1591 O O . LYS A 1 206 ? 12.360 -13.955 -15.805 1.00 94.12 206 LYS A O 1
ATOM 1596 N N . GLY A 1 207 ? 10.885 -12.845 -17.100 1.00 93.75 207 GLY A N 1
ATOM 1597 C CA . GLY A 1 207 ? 10.470 -11.867 -16.090 1.00 93.75 207 GLY A CA 1
ATOM 1598 C C . GLY A 1 207 ? 9.900 -12.529 -14.836 1.00 93.75 207 GLY A C 1
ATOM 1599 O O . GLY A 1 207 ? 10.339 -12.216 -13.732 1.00 93.75 207 GLY A O 1
ATOM 1600 N N . VAL A 1 208 ? 9.012 -13.515 -15.003 1.00 95.94 208 VAL A N 1
ATOM 1601 C CA . VAL A 1 208 ? 8.465 -14.308 -13.886 1.00 95.94 208 VAL A CA 1
ATOM 1602 C C . VAL A 1 208 ? 9.571 -15.012 -13.100 1.00 95.94 208 VAL A C 1
ATOM 1604 O O . VAL A 1 208 ? 9.611 -14.911 -11.874 1.00 95.94 208 VAL A O 1
ATOM 1607 N N . GLY A 1 209 ? 10.504 -15.679 -13.789 1.00 96.00 209 GLY A N 1
ATOM 1608 C CA . GLY A 1 209 ? 11.644 -16.332 -13.140 1.00 96.00 209 GLY A CA 1
ATOM 1609 C C . GLY A 1 209 ? 12.480 -15.355 -12.306 1.00 96.00 209 GLY A C 1
ATOM 1610 O O . GLY A 1 209 ? 12.777 -15.629 -11.144 1.00 96.00 209 GLY A O 1
ATOM 1611 N N . PHE A 1 210 ? 12.794 -14.178 -12.859 1.00 95.25 210 PHE A N 1
ATOM 1612 C CA . PHE A 1 210 ? 13.520 -13.133 -12.132 1.00 95.25 210 PHE A CA 1
ATOM 1613 C C . PHE A 1 210 ? 12.745 -12.587 -10.930 1.00 95.25 210 PHE A C 1
ATOM 1615 O O . PHE A 1 210 ? 13.357 -12.350 -9.890 1.00 95.25 210 PHE A O 1
ATOM 1622 N N . ALA A 1 211 ? 11.426 -12.412 -11.037 1.00 96.00 211 ALA A N 1
ATOM 1623 C CA . ALA A 1 211 ? 10.589 -11.941 -9.936 1.00 96.00 211 ALA A CA 1
ATOM 1624 C C . ALA A 1 211 ? 10.559 -12.935 -8.769 1.00 96.00 211 ALA A C 1
ATOM 1626 O O . ALA A 1 211 ? 10.722 -12.535 -7.618 1.00 96.00 211 ALA A O 1
ATOM 1627 N N . ILE A 1 212 ? 10.428 -14.234 -9.054 1.00 96.75 212 ILE A N 1
ATOM 1628 C CA . ILE A 1 212 ? 10.452 -15.285 -8.025 1.00 96.75 212 ILE A CA 1
ATOM 1629 C C . ILE A 1 212 ? 11.814 -15.318 -7.327 1.00 96.75 212 ILE A C 1
ATOM 1631 O O . ILE A 1 212 ? 11.877 -15.335 -6.097 1.00 96.75 212 ILE A O 1
ATOM 1635 N N . ILE A 1 213 ? 12.908 -15.266 -8.096 1.00 96.94 213 ILE A N 1
ATOM 1636 C CA . ILE A 1 213 ? 14.265 -15.206 -7.537 1.00 96.94 213 ILE A CA 1
ATOM 1637 C C . ILE A 1 213 ? 14.423 -13.958 -6.665 1.00 96.94 213 ILE A C 1
ATOM 1639 O O . ILE A 1 213 ? 14.933 -14.053 -5.553 1.00 96.94 213 ILE A O 1
ATOM 1643 N N . ALA A 1 214 ? 13.960 -12.798 -7.131 1.00 96.31 214 ALA A N 1
ATOM 1644 C CA . ALA A 1 214 ? 14.040 -11.555 -6.377 1.00 96.31 214 ALA A CA 1
ATOM 1645 C C . ALA A 1 214 ? 13.255 -11.603 -5.062 1.00 96.31 214 ALA A C 1
ATOM 1647 O O . ALA A 1 214 ? 13.774 -11.167 -4.033 1.00 96.31 214 ALA A O 1
ATOM 1648 N N . GLY A 1 215 ? 12.049 -12.176 -5.073 1.00 95.56 215 GLY A N 1
ATOM 1649 C CA . GLY A 1 215 ? 11.270 -12.384 -3.856 1.00 95.56 215 GLY A CA 1
ATOM 1650 C C . GLY A 1 215 ? 11.950 -13.346 -2.881 1.00 95.56 215 GLY A C 1
ATOM 1651 O O . GLY A 1 215 ? 12.057 -13.046 -1.693 1.00 95.56 215 GLY A O 1
ATOM 1652 N N . GLY A 1 216 ? 12.506 -14.453 -3.383 1.00 96.19 216 GLY A N 1
ATOM 1653 C CA . GLY A 1 216 ? 13.286 -15.396 -2.576 1.00 96.19 216 GLY A CA 1
ATOM 1654 C C . GLY A 1 216 ? 14.528 -14.755 -1.952 1.00 96.19 216 GLY A C 1
ATOM 1655 O O . GLY A 1 216 ? 14.764 -14.908 -0.756 1.00 96.19 216 GLY A O 1
ATOM 1656 N N . VAL A 1 217 ? 15.288 -13.976 -2.731 1.00 95.94 217 VAL A N 1
ATOM 1657 C CA . VAL A 1 217 ? 16.456 -13.228 -2.239 1.00 95.94 217 VAL A CA 1
ATOM 1658 C C . VAL A 1 217 ? 16.048 -12.232 -1.156 1.00 95.94 217 VAL A C 1
ATOM 1660 O O . VAL A 1 217 ? 16.709 -12.172 -0.122 1.00 95.94 217 VAL A O 1
ATOM 1663 N N . GLY A 1 218 ? 14.955 -11.489 -1.352 1.00 93.56 218 GLY A N 1
ATOM 1664 C CA . GLY A 1 218 ? 14.436 -10.565 -0.344 1.00 93.56 218 GLY A CA 1
ATOM 1665 C C . GLY A 1 218 ? 14.066 -11.262 0.960 1.00 93.56 218 GLY A C 1
ATOM 1666 O O . GLY A 1 218 ? 14.545 -10.856 2.019 1.00 93.56 218 GLY A O 1
ATOM 1667 N N . ALA A 1 219 ? 13.290 -12.345 0.886 1.00 94.06 219 ALA A N 1
ATOM 1668 C CA . ALA A 1 219 ? 12.888 -13.114 2.060 1.00 94.06 219 ALA A CA 1
ATOM 1669 C C . ALA A 1 219 ? 14.099 -13.702 2.804 1.00 94.06 219 ALA A C 1
ATOM 1671 O O . ALA A 1 219 ? 14.221 -13.528 4.014 1.00 94.06 219 ALA A O 1
ATOM 1672 N N . ILE A 1 220 ? 15.031 -14.344 2.090 1.00 94.56 220 ILE A N 1
ATOM 1673 C CA . ILE A 1 220 ? 16.238 -14.940 2.687 1.00 94.56 220 ILE A CA 1
ATOM 1674 C C . ILE A 1 220 ? 17.109 -13.866 3.341 1.00 94.56 220 ILE A C 1
ATOM 1676 O O . ILE A 1 220 ? 17.575 -14.051 4.464 1.00 94.56 220 ILE A O 1
ATOM 1680 N N . LEU A 1 221 ? 17.315 -12.731 2.673 1.00 92.25 221 LEU A N 1
ATOM 1681 C CA . LEU A 1 221 ? 18.122 -11.642 3.213 1.00 92.25 221 LEU A CA 1
ATOM 1682 C C . LEU A 1 221 ? 17.523 -11.105 4.519 1.00 92.25 221 LEU A C 1
ATOM 1684 O O . LEU A 1 221 ? 18.239 -10.960 5.509 1.00 92.25 221 LEU A O 1
ATOM 1688 N N . PHE A 1 222 ? 16.210 -10.870 4.553 1.00 88.69 222 PHE A N 1
ATOM 1689 C CA . PHE A 1 222 ? 15.523 -10.399 5.757 1.00 88.69 222 PHE A CA 1
ATOM 1690 C C . PHE A 1 222 ? 15.485 -11.452 6.875 1.00 88.69 222 PHE A C 1
ATOM 1692 O O . PHE A 1 222 ? 15.658 -11.103 8.043 1.00 88.69 222 PHE A O 1
ATOM 1699 N N . LEU A 1 223 ? 15.356 -12.742 6.535 1.00 90.94 223 LEU A N 1
ATOM 1700 C CA . LEU A 1 223 ? 15.498 -13.853 7.487 1.00 90.94 223 LEU A CA 1
ATOM 1701 C C . LEU A 1 223 ? 16.876 -13.851 8.150 1.00 90.94 223 LEU A C 1
ATOM 1703 O O . LEU A 1 223 ? 16.969 -13.968 9.371 1.00 90.94 223 LEU A O 1
ATOM 1707 N N . VAL A 1 224 ? 17.944 -13.683 7.366 1.00 90.50 224 VAL A N 1
ATOM 1708 C CA . VAL A 1 224 ? 19.316 -13.625 7.889 1.00 90.50 224 VAL A CA 1
ATOM 1709 C C . VAL A 1 224 ? 19.494 -12.409 8.798 1.00 90.50 224 VAL A C 1
ATOM 1711 O O . VAL A 1 224 ? 20.016 -12.556 9.904 1.00 90.50 224 VAL A O 1
ATOM 1714 N N . ILE A 1 225 ? 19.010 -11.231 8.390 1.00 87.88 225 ILE A N 1
ATOM 1715 C CA . ILE A 1 225 ? 19.054 -10.013 9.217 1.00 87.88 225 ILE A CA 1
ATOM 1716 C C . ILE A 1 225 ? 18.303 -10.232 10.538 1.00 87.88 225 ILE A C 1
ATOM 1718 O O . ILE A 1 225 ? 18.831 -9.906 11.602 1.00 87.88 225 ILE A O 1
ATOM 1722 N N . SER A 1 226 ? 17.112 -10.834 10.494 1.00 86.12 226 SER A N 1
ATOM 1723 C CA . SER A 1 226 ? 16.315 -11.132 11.687 1.00 86.12 226 SER A CA 1
ATOM 1724 C C . SER A 1 226 ? 17.014 -12.139 12.610 1.00 86.12 226 SER A C 1
ATOM 1726 O O . SER A 1 226 ? 17.117 -11.911 13.818 1.00 86.12 226 SER A O 1
ATOM 1728 N N . ALA A 1 227 ? 17.586 -13.215 12.060 1.00 86.88 227 ALA A N 1
ATOM 1729 C CA . ALA A 1 227 ? 18.304 -14.233 12.827 1.00 86.88 227 ALA A CA 1
ATOM 1730 C C . ALA A 1 227 ? 19.568 -13.676 13.507 1.00 86.88 227 ALA A C 1
ATOM 1732 O O . ALA A 1 227 ? 19.802 -13.922 14.696 1.00 86.88 227 ALA A O 1
ATOM 1733 N N . VAL A 1 228 ? 20.363 -12.884 12.780 1.00 87.25 228 VAL A N 1
ATOM 1734 C CA . VAL A 1 228 ? 21.553 -12.209 13.321 1.00 87.25 228 VAL A CA 1
ATOM 1735 C C . VAL A 1 228 ? 21.144 -11.172 14.366 1.00 87.25 228 VAL A C 1
ATOM 1737 O O . VAL A 1 228 ? 21.695 -11.164 15.467 1.00 87.25 228 VAL A O 1
ATOM 1740 N N . GLY A 1 229 ? 20.133 -10.353 14.072 1.00 82.19 229 GLY A N 1
ATOM 1741 C CA . GLY A 1 229 ? 19.602 -9.349 14.992 1.00 82.19 229 GLY A CA 1
ATOM 1742 C C . GLY A 1 229 ? 19.113 -9.967 16.302 1.00 82.19 229 GLY A C 1
ATOM 1743 O O . GLY A 1 229 ? 19.479 -9.496 17.379 1.00 82.19 229 GLY A O 1
ATOM 1744 N N . LYS A 1 230 ? 18.385 -11.088 16.235 1.00 84.44 230 LYS A N 1
ATOM 1745 C CA . LYS A 1 230 ? 17.934 -11.838 17.416 1.00 84.44 230 LYS A CA 1
ATOM 1746 C C . LYS A 1 230 ? 19.104 -12.314 18.278 1.00 84.44 230 LYS A C 1
ATOM 1748 O O . LYS A 1 230 ? 19.031 -12.237 19.504 1.00 84.44 230 LYS A O 1
ATOM 1753 N N . LYS A 1 231 ? 20.194 -12.775 17.655 1.00 86.38 231 LYS A N 1
ATOM 1754 C CA . LYS A 1 231 ? 21.400 -13.235 18.362 1.00 86.38 231 LYS A CA 1
ATOM 1755 C C . LYS A 1 231 ? 22.168 -12.083 19.018 1.00 86.38 231 LYS A C 1
ATOM 1757 O O . LYS A 1 231 ? 22.630 -12.240 20.146 1.00 86.38 231 LYS A O 1
ATOM 1762 N N . VAL A 1 232 ? 22.289 -10.942 18.337 1.00 85.38 232 VAL A N 1
ATOM 1763 C CA . VAL A 1 232 ? 23.046 -9.769 18.810 1.00 85.38 232 VAL A CA 1
ATOM 1764 C C . VAL A 1 232 ? 22.282 -8.997 19.887 1.00 85.38 232 VAL A C 1
ATOM 1766 O O . VAL A 1 232 ? 22.824 -8.732 20.956 1.00 85.38 232 VAL A O 1
ATOM 1769 N N . PHE A 1 233 ? 21.013 -8.669 19.640 1.00 75.44 233 PHE A N 1
ATOM 1770 C CA . PHE A 1 233 ? 20.215 -7.805 20.518 1.00 75.44 233 PHE A CA 1
ATOM 1771 C C . PHE A 1 233 ? 19.428 -8.572 21.590 1.00 75.44 233 PHE A C 1
ATOM 1773 O O . PHE A 1 233 ? 18.786 -7.950 22.436 1.00 75.44 233 PHE A O 1
ATOM 1780 N N . ARG A 1 234 ? 19.458 -9.917 21.563 1.00 69.81 234 ARG A N 1
ATOM 1781 C CA . ARG A 1 234 ? 18.705 -10.821 22.462 1.00 69.81 234 ARG A CA 1
ATOM 1782 C C . ARG A 1 234 ? 17.201 -10.508 22.554 1.00 69.81 234 ARG A C 1
ATOM 1784 O O . ARG A 1 234 ? 16.537 -10.897 23.511 1.00 69.81 234 ARG A O 1
ATOM 1791 N N . LYS A 1 235 ? 16.662 -9.819 21.550 1.00 66.19 235 LYS A N 1
ATOM 1792 C CA . LYS A 1 235 ? 15.251 -9.463 21.380 1.00 66.19 235 LYS A CA 1
ATOM 1793 C C . LYS A 1 235 ? 14.865 -9.710 19.925 1.00 66.19 235 LYS A C 1
ATOM 1795 O O . LYS A 1 235 ? 15.729 -9.677 19.050 1.00 66.19 235 LYS A O 1
ATOM 1800 N N . GLN A 1 236 ? 13.588 -9.984 19.665 1.00 61.19 236 GLN A N 1
ATOM 1801 C CA . GLN A 1 236 ? 13.082 -10.039 18.292 1.00 61.19 236 GLN A CA 1
ATOM 1802 C C . GLN A 1 236 ? 13.262 -8.655 17.662 1.00 61.19 236 GLN A C 1
ATOM 1804 O O . GLN A 1 236 ? 12.651 -7.687 18.104 1.00 61.19 236 GLN A O 1
ATOM 1809 N N . ALA A 1 237 ? 14.180 -8.562 16.700 1.00 60.81 237 ALA A N 1
ATOM 1810 C CA . ALA A 1 237 ? 14.536 -7.303 16.056 1.00 60.81 237 ALA A CA 1
ATOM 1811 C C . ALA A 1 237 ? 13.554 -6.930 14.935 1.00 60.81 237 ALA A C 1
ATOM 1813 O O . ALA A 1 237 ? 13.336 -5.746 14.706 1.00 60.81 237 ALA A O 1
ATOM 1814 N N . LEU A 1 238 ? 12.968 -7.929 14.262 1.00 73.81 238 LEU A N 1
ATOM 1815 C CA . LEU A 1 238 ? 12.017 -7.767 13.160 1.00 73.81 238 LEU A CA 1
ATOM 1816 C C . LEU A 1 238 ? 10.888 -8.798 13.254 1.00 73.81 238 LEU A C 1
ATOM 1818 O O . LEU A 1 238 ? 11.125 -9.929 13.694 1.00 73.81 238 LEU A O 1
ATOM 1822 N N . GLY A 1 239 ? 9.682 -8.403 12.838 1.00 81.06 239 GLY A N 1
ATOM 1823 C CA . GLY A 1 239 ? 8.511 -9.272 12.817 1.00 81.06 239 GLY A CA 1
ATOM 1824 C C . GLY A 1 239 ? 8.573 -10.278 11.669 1.00 81.06 239 GLY A C 1
ATOM 1825 O O . GLY A 1 239 ? 9.101 -9.989 10.597 1.00 81.06 239 GLY A O 1
ATOM 1826 N N . GLU A 1 240 ? 8.008 -11.468 11.868 1.00 84.50 240 GLU A N 1
ATOM 1827 C CA . GLU A 1 240 ? 7.928 -12.486 10.807 1.00 84.50 240 GLU A CA 1
ATOM 1828 C C . GLU A 1 240 ? 7.096 -11.999 9.605 1.00 84.50 240 GLU A C 1
ATOM 1830 O O . GLU A 1 240 ? 7.426 -12.307 8.461 1.00 84.50 240 GLU A O 1
ATOM 1835 N N . GLY A 1 241 ? 6.089 -11.150 9.844 1.00 87.81 241 GLY A N 1
ATOM 1836 C CA . GLY A 1 241 ? 5.306 -10.510 8.782 1.00 87.81 241 GLY A CA 1
ATOM 1837 C C . GLY A 1 241 ? 6.133 -9.592 7.873 1.00 87.81 241 GLY A C 1
ATOM 1838 O O . GLY A 1 241 ? 5.919 -9.579 6.661 1.00 87.81 241 GLY A O 1
ATOM 1839 N N . ASP A 1 242 ? 7.130 -8.882 8.415 1.00 91.69 242 ASP A N 1
ATOM 1840 C CA . ASP A 1 242 ? 7.991 -7.981 7.631 1.00 91.69 242 ASP A CA 1
ATOM 1841 C C . ASP A 1 242 ? 8.843 -8.758 6.617 1.00 91.69 242 ASP A C 1
ATOM 1843 O O . ASP A 1 242 ? 9.123 -8.285 5.515 1.00 91.69 242 ASP A O 1
ATOM 1847 N N . ILE A 1 243 ? 9.238 -9.981 6.982 1.00 92.56 243 ILE A N 1
ATOM 1848 C CA . ILE A 1 243 ? 10.035 -10.880 6.146 1.00 92.56 243 ILE A CA 1
ATOM 1849 C C . ILE A 1 243 ? 9.224 -11.328 4.928 1.00 92.56 243 ILE A C 1
ATOM 1851 O O . ILE A 1 243 ? 9.717 -11.270 3.798 1.00 92.56 243 ILE A O 1
ATOM 1855 N N . LEU A 1 244 ? 7.972 -11.738 5.152 1.00 94.25 244 LEU A N 1
ATOM 1856 C CA . LEU A 1 244 ? 7.054 -12.111 4.077 1.00 94.25 244 LEU A CA 1
ATOM 1857 C C . LEU A 1 244 ? 6.744 -10.909 3.180 1.00 94.25 244 LEU A C 1
ATOM 1859 O O . LEU A 1 244 ? 6.747 -11.046 1.956 1.00 94.25 244 LEU A O 1
ATOM 1863 N N . LEU A 1 245 ? 6.556 -9.724 3.770 1.00 95.94 245 LEU A N 1
ATOM 1864 C CA . LEU A 1 245 ? 6.296 -8.499 3.023 1.00 95.94 245 LEU A CA 1
ATOM 1865 C C . LEU A 1 245 ? 7.473 -8.105 2.123 1.00 95.94 245 LEU A C 1
ATOM 1867 O O . LEU A 1 245 ? 7.258 -7.812 0.949 1.00 95.94 245 LEU A O 1
ATOM 1871 N N . ILE A 1 246 ? 8.715 -8.148 2.617 1.00 96.25 246 ILE A N 1
ATOM 1872 C CA . ILE A 1 246 ? 9.907 -7.892 1.789 1.00 96.25 246 ILE A CA 1
ATOM 1873 C C . ILE A 1 246 ? 10.056 -8.939 0.684 1.00 96.25 246 ILE A C 1
ATOM 1875 O O . ILE A 1 246 ? 10.418 -8.588 -0.441 1.00 96.25 246 ILE A O 1
ATOM 1879 N N . GLY A 1 247 ? 9.745 -10.206 0.965 1.00 96.38 247 GLY A N 1
ATOM 1880 C CA . GLY A 1 247 ? 9.706 -11.248 -0.059 1.00 96.38 247 GLY A CA 1
ATOM 1881 C C . GLY A 1 247 ? 8.691 -10.936 -1.163 1.00 96.38 247 GLY A C 1
ATOM 1882 O O . GLY A 1 247 ? 9.027 -10.964 -2.346 1.00 96.38 247 GLY A O 1
ATOM 1883 N N . ALA A 1 248 ? 7.470 -10.551 -0.789 1.00 97.38 248 ALA A N 1
ATOM 1884 C CA . ALA A 1 248 ? 6.429 -10.160 -1.735 1.00 97.38 248 ALA A CA 1
ATOM 1885 C C . ALA A 1 248 ? 6.829 -8.923 -2.550 1.00 97.38 248 ALA A C 1
ATOM 1887 O O . ALA A 1 248 ? 6.753 -8.932 -3.778 1.00 97.38 248 ALA A O 1
ATOM 1888 N N . VAL A 1 249 ? 7.336 -7.882 -1.888 1.00 97.31 249 VAL A N 1
ATOM 1889 C CA . VAL A 1 249 ? 7.847 -6.666 -2.532 1.00 97.31 249 VAL A CA 1
ATOM 1890 C C . VAL A 1 249 ? 9.008 -6.973 -3.476 1.00 97.31 249 VAL A C 1
ATOM 1892 O O . VAL A 1 249 ? 9.098 -6.371 -4.545 1.00 97.31 249 VAL A O 1
ATOM 1895 N N . GLY A 1 250 ? 9.875 -7.931 -3.146 1.00 96.69 250 GLY A N 1
ATOM 1896 C CA . GLY A 1 250 ? 10.989 -8.320 -4.008 1.00 96.69 250 GLY A CA 1
ATOM 1897 C C . GLY A 1 250 ? 10.546 -8.793 -5.391 1.00 96.69 250 GLY A C 1
ATOM 1898 O O . GLY A 1 250 ? 11.224 -8.495 -6.375 1.00 96.69 250 GLY A O 1
ATOM 1899 N N . THR A 1 251 ? 9.368 -9.418 -5.494 1.00 96.81 251 THR A N 1
ATOM 1900 C CA . THR A 1 251 ? 8.783 -9.808 -6.790 1.00 96.81 251 THR A CA 1
ATOM 1901 C C . THR A 1 251 ? 8.416 -8.611 -7.674 1.00 96.81 251 THR A C 1
ATOM 1903 O O . THR A 1 251 ? 8.384 -8.745 -8.894 1.00 96.81 251 THR A O 1
ATOM 1906 N N . LEU A 1 252 ? 8.184 -7.433 -7.081 1.00 95.56 252 LEU A N 1
ATOM 1907 C CA . LEU A 1 252 ? 7.827 -6.197 -7.781 1.00 95.56 252 LEU A CA 1
ATOM 1908 C C . LEU A 1 252 ? 9.046 -5.389 -8.218 1.00 95.56 252 LEU A C 1
ATOM 1910 O O . LEU A 1 252 ? 9.101 -4.905 -9.345 1.00 95.56 252 LEU A O 1
ATOM 1914 N N . VAL A 1 253 ? 9.998 -5.193 -7.304 1.00 94.31 253 VAL A N 1
ATOM 1915 C CA . VAL A 1 253 ? 11.118 -4.257 -7.506 1.00 94.31 253 VAL A CA 1
ATOM 1916 C C . VAL A 1 253 ? 12.381 -4.935 -8.049 1.00 94.31 253 VAL A C 1
ATOM 1918 O O . VAL A 1 253 ? 13.331 -4.261 -8.452 1.00 94.31 253 VAL A O 1
ATOM 1921 N N . GLY A 1 254 ? 12.412 -6.271 -8.066 1.00 94.12 254 GLY A N 1
ATOM 1922 C CA . GLY A 1 254 ? 13.572 -7.055 -8.477 1.00 94.12 254 GLY A CA 1
ATOM 1923 C C . GLY A 1 254 ? 14.714 -7.031 -7.453 1.00 94.12 254 GLY A C 1
ATOM 1924 O O . GLY A 1 254 ? 14.687 -6.300 -6.466 1.00 94.12 254 GLY A O 1
ATOM 1925 N N . VAL A 1 255 ? 15.770 -7.815 -7.702 1.00 93.88 255 VAL A N 1
ATOM 1926 C CA . VAL A 1 255 ? 16.878 -8.010 -6.741 1.00 93.88 255 VAL A CA 1
ATOM 1927 C C . VAL A 1 255 ? 17.553 -6.687 -6.356 1.00 93.88 255 VAL A C 1
ATOM 1929 O O . VAL A 1 255 ? 17.747 -6.415 -5.177 1.00 93.88 255 VAL A O 1
ATOM 1932 N N . LYS A 1 256 ? 17.880 -5.832 -7.337 1.00 93.31 256 LYS A N 1
ATOM 1933 C CA . LYS A 1 256 ? 18.494 -4.516 -7.071 1.00 93.31 256 LYS A CA 1
ATOM 1934 C C . LYS A 1 256 ? 17.559 -3.609 -6.265 1.00 93.31 256 LYS A C 1
ATOM 1936 O O . LYS A 1 256 ? 18.007 -2.893 -5.373 1.00 93.31 256 LYS A O 1
ATOM 1941 N N . GLY A 1 257 ? 16.264 -3.668 -6.569 1.00 93.81 257 GLY A N 1
ATOM 1942 C CA . GLY A 1 257 ? 15.237 -2.909 -5.871 1.00 93.81 257 GLY A CA 1
ATOM 1943 C C . GLY A 1 257 ? 15.059 -3.347 -4.419 1.00 93.81 257 GLY A C 1
ATOM 1944 O O . GLY A 1 257 ? 14.868 -2.489 -3.568 1.00 93.81 257 GLY A O 1
ATOM 1945 N N . VAL A 1 258 ? 15.201 -4.641 -4.106 1.00 94.81 258 VAL A N 1
ATOM 1946 C CA . VAL A 1 258 ? 15.130 -5.149 -2.722 1.00 94.81 258 VAL A CA 1
ATOM 1947 C C . VAL A 1 258 ? 16.151 -4.446 -1.834 1.00 94.81 258 VAL A C 1
ATOM 1949 O O . VAL A 1 258 ? 15.783 -3.915 -0.790 1.00 94.81 258 VAL A O 1
ATOM 1952 N N . PHE A 1 259 ? 17.416 -4.372 -2.256 1.00 94.44 259 PHE A N 1
ATOM 1953 C CA . PHE A 1 259 ? 18.448 -3.677 -1.479 1.00 94.44 259 PHE A CA 1
ATOM 1954 C C . PHE A 1 259 ? 18.107 -2.199 -1.263 1.00 94.44 259 PHE A C 1
ATOM 1956 O O . PHE A 1 259 ? 18.261 -1.685 -0.155 1.00 94.44 259 PHE A O 1
ATOM 1963 N N . LEU A 1 260 ? 17.587 -1.532 -2.299 1.00 94.88 260 LEU A N 1
ATOM 1964 C CA . LEU A 1 260 ? 17.147 -0.144 -2.199 1.00 94.88 260 LEU A CA 1
ATOM 1965 C C . LEU A 1 260 ? 15.977 0.017 -1.217 1.00 94.88 260 LEU A C 1
ATOM 1967 O O . LEU A 1 260 ? 16.003 0.928 -0.395 1.00 94.88 260 LEU A O 1
ATOM 1971 N N . VAL A 1 261 ? 14.974 -0.864 -1.262 1.00 96.31 261 VAL A N 1
ATOM 1972 C CA . VAL A 1 261 ? 13.821 -0.833 -0.348 1.00 96.31 261 VAL A CA 1
ATOM 1973 C C . VAL A 1 261 ? 14.261 -1.061 1.093 1.00 96.31 261 VAL A C 1
ATOM 1975 O O . VAL A 1 261 ? 13.820 -0.334 1.980 1.00 96.31 261 VAL A O 1
ATOM 1978 N N . ILE A 1 262 ? 15.159 -2.013 1.350 1.00 93.38 262 ILE A N 1
ATOM 1979 C CA . ILE A 1 262 ? 15.689 -2.261 2.698 1.00 93.38 262 ILE A CA 1
ATOM 1980 C C . ILE A 1 262 ? 16.411 -1.018 3.226 1.00 93.38 262 ILE A C 1
ATOM 1982 O O . ILE A 1 262 ? 16.171 -0.589 4.353 1.00 93.38 262 ILE A O 1
ATOM 1986 N N . PHE A 1 263 ? 17.251 -0.398 2.398 1.00 94.56 263 PHE A N 1
ATOM 1987 C CA . PHE A 1 263 ? 17.966 0.816 2.778 1.00 94.56 263 PHE A CA 1
ATOM 1988 C C . PHE A 1 263 ? 17.016 1.995 3.042 1.00 94.56 263 PHE A C 1
ATOM 1990 O O . PHE A 1 263 ? 17.098 2.640 4.087 1.00 94.56 263 PHE A O 1
ATOM 1997 N N . LEU A 1 264 ? 16.082 2.260 2.123 1.00 95.44 264 LEU A N 1
ATOM 1998 C CA . LEU A 1 264 ? 15.123 3.358 2.252 1.00 95.44 264 LEU A CA 1
ATOM 1999 C C . LEU A 1 264 ? 14.169 3.151 3.430 1.00 95.44 264 LEU A C 1
ATOM 2001 O O . LEU A 1 264 ? 13.883 4.104 4.148 1.00 95.44 264 LEU A O 1
ATOM 2005 N N . SER A 1 265 ? 13.693 1.926 3.657 1.00 94.38 265 SER A N 1
ATOM 2006 C CA . SER A 1 265 ? 12.797 1.617 4.778 1.00 94.38 265 SER A CA 1
ATOM 2007 C C . SER A 1 265 ? 13.498 1.815 6.124 1.00 94.38 265 SER A C 1
ATOM 2009 O O . SER A 1 265 ? 12.930 2.448 7.012 1.00 94.38 265 SER A O 1
ATOM 2011 N N . ALA A 1 266 ? 14.763 1.397 6.256 1.00 92.38 266 ALA A N 1
ATOM 2012 C CA . ALA A 1 266 ? 15.576 1.688 7.436 1.00 92.38 266 ALA A CA 1
ATOM 2013 C C . ALA A 1 266 ? 15.799 3.198 7.637 1.00 92.38 266 ALA A C 1
ATOM 2015 O O . ALA A 1 266 ? 15.670 3.691 8.757 1.00 92.38 266 ALA A O 1
ATOM 2016 N N . LEU A 1 267 ? 16.080 3.949 6.564 1.00 94.81 267 LEU A N 1
ATOM 2017 C CA . LEU A 1 267 ? 16.262 5.403 6.625 1.00 94.81 267 LEU A CA 1
ATOM 2018 C C . LEU A 1 267 ? 14.975 6.118 7.064 1.00 94.81 267 LEU A C 1
ATOM 2020 O O . LEU A 1 267 ? 15.007 6.948 7.971 1.00 94.81 267 LEU A O 1
ATOM 2024 N N . LEU A 1 268 ? 13.833 5.772 6.464 1.00 94.19 268 LEU A N 1
ATOM 2025 C CA . LEU A 1 268 ? 12.527 6.322 6.832 1.00 94.19 268 LEU A CA 1
ATOM 2026 C C . LEU A 1 268 ? 12.150 5.946 8.271 1.00 94.19 268 LEU A C 1
ATOM 2028 O O . LEU A 1 268 ? 11.694 6.803 9.027 1.00 94.19 268 LEU A O 1
ATOM 2032 N N . GLY A 1 269 ? 12.401 4.701 8.679 1.00 90.56 269 GLY A N 1
ATOM 2033 C CA . GLY A 1 269 ? 12.190 4.245 10.051 1.00 90.56 269 GLY A CA 1
ATOM 2034 C C . GLY A 1 269 ? 13.066 4.987 11.063 1.00 90.56 269 GLY A C 1
ATOM 2035 O O . GLY A 1 269 ? 12.595 5.339 12.143 1.00 90.56 269 GLY A O 1
ATOM 2036 N N . ALA A 1 270 ? 14.310 5.312 10.711 1.00 90.06 270 ALA A N 1
ATOM 2037 C CA . ALA A 1 270 ? 15.172 6.132 11.555 1.00 90.06 270 ALA A CA 1
ATOM 2038 C C . ALA A 1 270 ? 14.665 7.582 11.658 1.00 90.06 270 ALA A C 1
ATOM 2040 O O . ALA A 1 270 ? 14.579 8.124 12.758 1.00 90.06 270 ALA A O 1
ATOM 2041 N N . ILE A 1 271 ? 14.285 8.197 10.532 1.00 93.06 271 ILE A N 1
ATOM 2042 C CA . ILE A 1 271 ? 13.829 9.595 10.482 1.00 93.06 271 ILE A CA 1
ATOM 2043 C C . ILE A 1 271 ? 12.487 9.780 11.197 1.00 93.06 271 ILE A C 1
ATOM 2045 O O . ILE A 1 271 ? 12.329 10.736 11.949 1.00 93.06 271 ILE A O 1
ATOM 2049 N N . PHE A 1 272 ? 11.519 8.891 10.974 1.00 90.00 272 PHE A N 1
ATOM 2050 C CA . PHE A 1 272 ? 10.150 9.055 11.474 1.00 90.00 272 PHE A CA 1
ATOM 2051 C C . PHE A 1 272 ? 9.843 8.170 12.688 1.00 90.00 272 PHE A C 1
ATOM 2053 O O . PHE A 1 272 ? 9.163 8.609 13.617 1.00 90.00 272 PHE A O 1
ATOM 2060 N N . GLY A 1 273 ? 10.369 6.945 12.725 1.00 85.00 273 GLY A N 1
ATOM 2061 C CA . GLY A 1 273 ? 10.126 5.986 13.804 1.00 85.00 273 GLY A CA 1
ATOM 2062 C C . GLY A 1 273 ? 10.850 6.332 15.108 1.00 85.00 273 GLY A C 1
ATOM 2063 O O . GLY A 1 273 ? 10.246 6.236 16.178 1.00 85.00 273 GLY A O 1
ATOM 2064 N N . ILE A 1 274 ? 12.105 6.802 15.056 1.00 84.00 274 ILE A N 1
ATOM 2065 C CA . ILE A 1 274 ? 12.851 7.174 16.275 1.00 84.00 274 ILE A CA 1
ATOM 2066 C C . ILE A 1 274 ? 12.182 8.356 16.998 1.00 84.00 274 ILE A C 1
ATOM 2068 O O . ILE A 1 274 ? 11.888 8.211 18.190 1.00 84.00 274 ILE A O 1
ATOM 2072 N N . PRO A 1 275 ? 11.860 9.495 16.343 1.00 87.12 275 PRO A N 1
ATOM 2073 C CA . PRO A 1 275 ? 11.144 10.580 17.014 1.00 87.12 275 PRO A CA 1
ATOM 2074 C C . PRO A 1 275 ? 9.790 10.141 17.569 1.00 87.12 275 PRO A C 1
ATOM 2076 O O . PRO A 1 275 ? 9.430 10.535 18.679 1.00 87.12 275 PRO A O 1
ATOM 2079 N N . PHE A 1 276 ? 9.063 9.283 16.845 1.00 84.75 276 PHE A N 1
ATOM 2080 C CA . PHE A 1 276 ? 7.787 8.742 17.307 1.00 84.75 276 PHE A CA 1
ATOM 2081 C C . PHE A 1 276 ? 7.930 7.958 18.619 1.00 84.75 276 PHE A C 1
ATOM 2083 O O . PHE A 1 276 ? 7.154 8.180 19.554 1.00 84.75 276 PHE A O 1
ATOM 2090 N N . VAL A 1 277 ? 8.947 7.099 18.739 1.00 83.38 277 VAL A N 1
ATOM 2091 C CA . VAL A 1 277 ? 9.226 6.369 19.986 1.00 83.38 277 VAL A CA 1
ATOM 2092 C C . VAL A 1 277 ? 9.662 7.307 21.100 1.00 83.38 277 VAL A C 1
ATOM 2094 O O . VAL A 1 277 ? 9.190 7.161 22.226 1.00 83.38 277 VAL A O 1
ATOM 2097 N N . LEU A 1 278 ? 10.513 8.294 20.815 1.00 84.44 278 LEU A N 1
ATOM 2098 C CA . LEU A 1 278 ? 10.956 9.261 21.823 1.00 84.44 278 LEU A CA 1
ATOM 2099 C C . LEU A 1 278 ? 9.778 10.063 22.395 1.00 84.44 278 LEU A C 1
ATOM 2101 O O . LEU A 1 278 ? 9.680 10.237 23.610 1.00 84.44 278 LEU A O 1
ATOM 2105 N N . ILE A 1 279 ? 8.850 10.508 21.544 1.00 84.25 279 ILE A N 1
ATOM 2106 C CA . ILE A 1 279 ? 7.642 11.228 21.969 1.00 84.25 279 ILE A CA 1
ATOM 2107 C C . ILE A 1 279 ? 6.680 10.290 22.712 1.00 84.25 279 ILE A C 1
ATOM 2109 O O . ILE A 1 279 ? 6.113 10.674 23.738 1.00 84.25 279 ILE A O 1
ATOM 2113 N N . SER A 1 280 ? 6.512 9.056 22.237 1.00 78.56 280 SER A N 1
ATOM 2114 C CA . SER A 1 280 ? 5.615 8.077 22.862 1.00 78.56 280 SER A CA 1
ATOM 2115 C C . SER A 1 280 ? 6.106 7.651 24.243 1.00 78.56 280 SER A C 1
ATOM 2117 O O . SER A 1 280 ? 5.314 7.633 25.184 1.00 78.56 280 SER A O 1
ATOM 2119 N N . ARG A 1 281 ? 7.415 7.434 24.417 1.00 75.25 281 ARG A N 1
ATOM 2120 C CA . ARG A 1 281 ? 8.025 7.131 25.721 1.00 75.25 281 ARG A CA 1
ATOM 2121 C C . ARG A 1 281 ? 7.908 8.284 26.713 1.00 75.25 281 ARG A C 1
ATOM 2123 O O . ARG A 1 281 ? 7.733 8.032 27.900 1.00 75.25 281 ARG A O 1
ATOM 2130 N N . ARG A 1 282 ? 7.927 9.541 26.250 1.00 75.31 282 ARG A N 1
ATOM 2131 C CA . ARG A 1 282 ? 7.631 10.700 27.117 1.00 75.31 282 ARG A CA 1
ATOM 2132 C C . ARG A 1 282 ? 6.195 10.680 27.645 1.00 75.31 282 ARG A C 1
ATOM 2134 O O . ARG A 1 282 ? 5.966 11.115 28.765 1.00 75.31 282 ARG A O 1
ATOM 2141 N N . LYS A 1 283 ? 5.235 10.185 26.855 1.00 74.25 283 LYS A N 1
ATOM 2142 C CA . LYS A 1 283 ? 3.825 10.067 27.270 1.00 74.25 283 LYS A CA 1
ATOM 2143 C C . LYS A 1 283 ? 3.548 8.806 28.096 1.00 74.25 283 LYS A C 1
ATOM 2145 O O . LYS A 1 283 ? 2.696 8.847 28.978 1.00 74.25 283 LYS A O 1
ATOM 2150 N N . LYS A 1 284 ? 4.231 7.693 27.808 1.00 70.00 284 LYS A N 1
ATOM 2151 C CA . LYS A 1 284 ? 4.100 6.400 28.502 1.00 70.00 284 LYS A CA 1
ATOM 2152 C C . LYS A 1 284 ? 5.481 5.743 28.691 1.00 70.00 284 LYS A C 1
ATOM 2154 O O . LYS A 1 284 ? 5.913 4.979 27.830 1.00 70.00 284 LYS A O 1
ATOM 2159 N N . PRO A 1 285 ? 6.172 5.997 29.817 1.00 59.50 285 PRO A N 1
ATOM 2160 C CA . PRO A 1 285 ? 7.553 5.544 30.020 1.00 59.50 285 PRO A CA 1
ATOM 2161 C C . PRO A 1 285 ? 7.718 4.020 30.161 1.00 59.50 285 PRO A C 1
ATOM 2163 O O . PRO A 1 285 ? 8.803 3.517 29.893 1.00 59.50 285 PRO A O 1
ATOM 2166 N N . ASN A 1 286 ? 6.651 3.286 30.504 1.00 59.59 286 ASN A N 1
ATOM 2167 C CA . ASN A 1 286 ? 6.666 1.826 30.691 1.00 59.59 286 ASN A CA 1
ATOM 2168 C C . ASN A 1 286 ? 6.025 1.022 29.544 1.00 59.59 286 ASN A C 1
ATOM 2170 O O . ASN A 1 286 ? 5.829 -0.182 29.692 1.00 59.59 286 ASN A O 1
ATOM 2174 N N . SER A 1 287 ? 5.664 1.640 28.413 1.00 60.44 287 SER A N 1
ATOM 2175 C CA . SER A 1 287 ? 5.212 0.859 27.255 1.00 60.44 287 SER A CA 1
ATOM 2176 C C . SER A 1 287 ? 6.404 0.430 26.407 1.00 60.44 287 SER A C 1
ATOM 2178 O O . SER A 1 287 ? 7.163 1.290 25.951 1.00 60.44 287 SER A O 1
ATOM 2180 N N . ASP A 1 288 ? 6.520 -0.870 26.128 1.00 59.44 288 ASP A N 1
ATOM 2181 C CA . ASP A 1 288 ? 7.338 -1.379 25.024 1.00 59.44 288 ASP A CA 1
ATOM 2182 C C . ASP A 1 288 ? 6.706 -0.898 23.709 1.00 59.44 288 ASP A C 1
ATOM 2184 O O . ASP A 1 288 ? 5.879 -1.559 23.087 1.00 59.44 288 ASP A O 1
ATOM 2188 N N . SER A 1 289 ? 7.030 0.338 23.324 1.00 61.34 289 SER A N 1
ATOM 2189 C CA . SER A 1 289 ? 6.615 0.912 22.050 1.00 61.34 289 SER A CA 1
ATOM 2190 C C . SER A 1 289 ? 7.429 0.252 20.943 1.00 61.34 289 SER A C 1
ATOM 2192 O O . SER A 1 289 ? 8.517 0.723 20.603 1.00 61.34 289 SER A O 1
ATOM 2194 N N . ALA A 1 290 ? 6.920 -0.858 20.413 1.00 70.75 290 ALA A N 1
ATOM 2195 C CA . ALA A 1 290 ? 7.391 -1.399 19.150 1.00 70.75 290 ALA A CA 1
ATOM 2196 C C . ALA A 1 290 ? 7.097 -0.385 18.032 1.00 70.75 290 ALA A C 1
ATOM 2198 O O . ALA A 1 290 ? 6.082 0.320 18.064 1.00 70.75 290 ALA A O 1
ATOM 2199 N N . ILE A 1 291 ? 8.007 -0.282 17.065 1.00 78.12 291 ILE A N 1
ATOM 2200 C CA . ILE A 1 291 ? 7.799 0.516 15.855 1.00 78.12 291 ILE A CA 1
ATOM 2201 C C . ILE A 1 291 ? 7.221 -0.426 14.794 1.00 78.12 291 ILE A C 1
ATOM 2203 O O . ILE A 1 291 ? 7.887 -1.414 14.487 1.00 78.12 291 ILE A O 1
ATOM 2207 N N . PRO A 1 292 ? 6.037 -0.135 14.226 1.00 85.00 292 PRO A N 1
ATOM 2208 C CA . PRO A 1 292 ? 5.525 -0.883 13.083 1.00 85.00 292 PRO A CA 1
ATOM 2209 C C . PRO A 1 292 ? 6.412 -0.578 11.867 1.00 85.00 292 PRO A C 1
ATOM 2211 O O . PRO A 1 292 ? 6.550 0.586 11.473 1.00 85.00 292 PRO A O 1
ATOM 2214 N N . PHE A 1 293 ? 7.094 -1.592 11.326 1.00 88.62 293 PHE A N 1
ATOM 2215 C CA . PHE A 1 293 ? 8.059 -1.417 10.233 1.00 88.62 293 PHE A CA 1
ATOM 2216 C C . PHE A 1 293 ? 7.403 -1.519 8.844 1.00 88.62 293 PHE A C 1
ATOM 2218 O O . PHE A 1 293 ? 7.905 -0.937 7.875 1.00 88.62 293 PHE A O 1
ATOM 2225 N N . GLY A 1 294 ? 6.230 -2.152 8.756 1.00 92.06 294 GLY A N 1
ATOM 2226 C CA . GLY A 1 294 ? 5.449 -2.327 7.534 1.00 92.06 294 GLY A CA 1
ATOM 2227 C C . GLY A 1 294 ? 5.164 -1.027 6.767 1.00 92.06 294 GLY A C 1
ATOM 2228 O O . GLY A 1 294 ? 5.393 -1.003 5.552 1.00 92.06 294 GLY A O 1
ATOM 2229 N N . PRO A 1 295 ? 4.752 0.086 7.417 1.00 94.19 295 PRO A N 1
ATOM 2230 C CA . PRO A 1 295 ? 4.551 1.371 6.751 1.00 94.19 295 PRO A CA 1
ATOM 2231 C C . PRO A 1 295 ? 5.795 1.885 6.024 1.00 94.19 295 PRO A C 1
ATOM 2233 O O . PRO A 1 295 ? 5.695 2.439 4.927 1.00 94.19 295 PRO A O 1
ATOM 2236 N N . PHE A 1 296 ? 6.981 1.680 6.604 1.00 95.44 296 PHE A N 1
ATOM 2237 C CA . PHE A 1 296 ? 8.233 2.131 6.002 1.00 95.44 296 PHE A CA 1
ATOM 2238 C C . PHE A 1 296 ? 8.633 1.261 4.812 1.00 95.44 296 PHE A C 1
ATOM 2240 O O . PHE A 1 296 ? 9.111 1.801 3.815 1.00 95.44 296 PHE A O 1
ATOM 2247 N N . ILE A 1 297 ? 8.387 -0.054 4.869 1.00 95.94 297 ILE A N 1
ATOM 2248 C CA . ILE A 1 297 ? 8.565 -0.951 3.717 1.00 95.94 297 ILE A CA 1
ATOM 2249 C C . ILE A 1 297 ? 7.627 -0.542 2.576 1.00 95.94 297 ILE A C 1
ATOM 2251 O O . ILE A 1 297 ? 8.070 -0.389 1.436 1.00 95.94 297 ILE A O 1
ATOM 2255 N N . CYS A 1 298 ? 6.345 -0.318 2.874 1.00 97.12 298 CYS A N 1
ATOM 2256 C CA . CYS A 1 298 ? 5.341 0.091 1.892 1.00 97.12 298 CYS A CA 1
ATOM 2257 C C . CYS A 1 298 ? 5.722 1.414 1.206 1.00 97.12 298 CYS A C 1
ATOM 2259 O O . CYS A 1 298 ? 5.744 1.500 -0.024 1.00 97.12 298 CYS A O 1
ATOM 2261 N N . ALA A 1 299 ? 6.097 2.432 1.988 1.00 96.38 299 ALA A N 1
ATOM 2262 C CA . ALA A 1 299 ? 6.532 3.723 1.462 1.00 96.38 299 ALA A CA 1
ATOM 2263 C C . ALA A 1 299 ? 7.816 3.608 0.623 1.00 96.38 299 ALA A C 1
ATOM 2265 O O . ALA A 1 299 ? 7.875 4.126 -0.494 1.00 96.38 299 ALA A O 1
ATOM 2266 N N . ALA A 1 300 ? 8.827 2.887 1.119 1.00 97.06 300 ALA A N 1
ATOM 2267 C CA . ALA A 1 300 ? 10.074 2.649 0.394 1.00 97.06 300 ALA A CA 1
ATOM 2268 C C . ALA A 1 300 ? 9.840 1.915 -0.935 1.00 97.06 300 ALA A C 1
ATOM 2270 O O . ALA A 1 300 ? 10.483 2.232 -1.933 1.00 97.06 300 ALA A O 1
ATOM 2271 N N . THR A 1 301 ? 8.890 0.979 -0.968 1.00 97.19 301 THR A N 1
ATOM 2272 C CA . THR A 1 301 ? 8.511 0.247 -2.182 1.00 97.19 301 THR A CA 1
ATOM 2273 C C . THR A 1 301 ? 7.905 1.169 -3.229 1.00 97.19 301 THR A C 1
ATOM 2275 O O . THR A 1 301 ? 8.328 1.142 -4.382 1.00 97.19 301 THR A O 1
ATOM 2278 N N . LEU A 1 302 ? 6.960 2.030 -2.840 1.00 96.06 302 LEU A N 1
ATOM 2279 C CA . LEU A 1 302 ? 6.369 3.012 -3.753 1.00 96.06 302 LEU A CA 1
ATOM 2280 C C . LEU A 1 302 ? 7.431 3.971 -4.311 1.00 96.06 302 LEU A C 1
ATOM 2282 O O . LEU A 1 302 ? 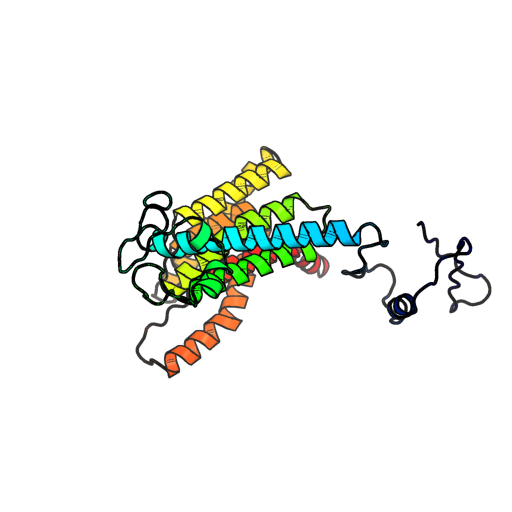7.456 4.235 -5.512 1.00 96.06 302 LEU A O 1
ATOM 2286 N N . ILE A 1 303 ? 8.360 4.426 -3.464 1.00 94.81 303 ILE A N 1
ATOM 2287 C CA . ILE A 1 303 ? 9.488 5.262 -3.894 1.00 94.81 303 ILE A CA 1
ATOM 2288 C C . ILE A 1 303 ? 10.382 4.503 -4.886 1.00 94.81 303 ILE A C 1
ATOM 2290 O O . ILE A 1 303 ? 10.772 5.057 -5.914 1.00 94.81 303 ILE A O 1
ATOM 2294 N N . ALA A 1 304 ? 10.689 3.234 -4.613 1.00 94.94 304 ALA A N 1
ATOM 2295 C CA . ALA A 1 304 ? 11.512 2.403 -5.485 1.00 94.94 304 ALA A CA 1
ATOM 2296 C C . ALA A 1 304 ? 10.837 2.121 -6.839 1.00 94.94 304 ALA A C 1
ATOM 2298 O O . ALA A 1 304 ? 11.524 2.103 -7.857 1.00 94.94 304 ALA A O 1
ATOM 2299 N N . LEU A 1 305 ? 9.513 1.961 -6.890 1.00 93.06 305 LEU A N 1
ATOM 2300 C CA . LEU A 1 305 ? 8.787 1.775 -8.151 1.00 93.06 305 LEU A CA 1
ATOM 2301 C C . LEU A 1 305 ? 8.814 3.034 -9.029 1.00 93.06 305 LEU A C 1
ATOM 2303 O O . LEU A 1 305 ? 9.007 2.933 -10.237 1.00 93.06 305 LEU A O 1
ATOM 2307 N N . ILE A 1 306 ? 8.666 4.219 -8.431 1.00 91.75 306 ILE A N 1
ATOM 2308 C CA . ILE A 1 306 ? 8.606 5.485 -9.180 1.00 91.75 306 ILE A CA 1
ATOM 2309 C C . ILE A 1 306 ? 10.009 5.982 -9.561 1.00 91.75 306 ILE A C 1
ATOM 2311 O O . ILE A 1 306 ? 10.238 6.433 -10.685 1.00 91.75 306 ILE A O 1
ATOM 2315 N N . TRP A 1 307 ? 10.967 5.915 -8.632 1.00 91.38 307 TRP A N 1
ATOM 2316 C CA . TRP A 1 307 ? 12.287 6.538 -8.782 1.00 91.38 307 TRP A CA 1
ATOM 2317 C C . TRP A 1 307 ? 13.461 5.562 -8.723 1.00 91.38 307 TRP A C 1
ATOM 2319 O O . TRP A 1 307 ? 14.595 5.986 -8.942 1.00 91.38 307 TRP A O 1
ATOM 2329 N N . GLY A 1 308 ? 13.239 4.270 -8.476 1.00 87.00 308 GLY A N 1
ATOM 2330 C CA . GLY A 1 308 ? 14.318 3.305 -8.243 1.00 87.00 308 GLY A CA 1
ATOM 2331 C C . GLY A 1 308 ? 15.328 3.235 -9.382 1.00 87.00 308 GLY A C 1
ATOM 2332 O O . GLY A 1 308 ? 16.528 3.274 -9.127 1.00 87.00 308 GLY A O 1
ATOM 2333 N N . GLY A 1 309 ? 14.873 3.242 -10.640 1.00 85.88 309 GLY A N 1
ATOM 2334 C CA . GLY A 1 309 ? 15.774 3.268 -11.799 1.00 85.88 309 GLY A CA 1
ATOM 2335 C C . GLY A 1 309 ? 16.686 4.502 -11.827 1.00 85.88 309 GLY A C 1
ATOM 2336 O O . GLY A 1 309 ? 17.881 4.379 -12.085 1.00 85.88 309 GLY A O 1
ATOM 2337 N N . LYS A 1 310 ? 16.149 5.682 -11.487 1.00 88.00 310 LYS A N 1
ATOM 2338 C CA . LYS A 1 310 ? 16.917 6.937 -11.423 1.00 88.00 310 LYS A CA 1
ATOM 2339 C C . LYS A 1 310 ? 17.887 6.945 -10.242 1.00 88.00 310 LYS A C 1
ATOM 2341 O O . LYS A 1 310 ? 19.030 7.349 -10.411 1.00 88.00 310 LYS A O 1
ATOM 2346 N N . ILE A 1 311 ? 17.450 6.472 -9.073 1.00 87.06 311 ILE A N 1
ATOM 2347 C CA . ILE A 1 311 ? 18.275 6.411 -7.857 1.00 87.06 311 ILE A CA 1
ATOM 2348 C C . ILE A 1 311 ? 19.447 5.445 -8.056 1.00 87.06 311 ILE A C 1
ATOM 2350 O O . ILE A 1 311 ? 20.593 5.802 -7.796 1.00 87.06 311 ILE A O 1
ATOM 2354 N N . ILE A 1 312 ? 19.172 4.242 -8.567 1.00 86.56 312 ILE A N 1
ATOM 2355 C CA . ILE A 1 312 ? 20.203 3.236 -8.846 1.00 86.56 312 ILE A CA 1
ATOM 2356 C C . ILE A 1 312 ? 21.145 3.738 -9.944 1.00 86.56 312 ILE A C 1
ATOM 2358 O O . ILE A 1 312 ? 22.355 3.591 -9.812 1.00 86.56 312 ILE A O 1
ATOM 2362 N N . GLY A 1 313 ? 20.614 4.357 -11.003 1.00 86.00 313 GLY A N 1
ATOM 2363 C CA . GLY A 1 313 ? 21.426 4.933 -12.074 1.00 86.00 313 GLY A CA 1
ATOM 2364 C C . GLY A 1 313 ? 22.354 6.046 -11.584 1.00 86.00 313 GLY A C 1
ATOM 2365 O O . GLY A 1 313 ? 23.528 6.051 -11.932 1.00 86.00 313 GLY A O 1
ATOM 2366 N N . TRP A 1 314 ? 21.860 6.945 -10.729 1.00 89.44 314 TRP A N 1
ATOM 2367 C CA . TRP A 1 314 ? 22.672 8.005 -10.128 1.00 89.44 314 TRP A CA 1
ATOM 2368 C C . TRP A 1 314 ? 23.777 7.441 -9.231 1.00 89.44 314 TRP A C 1
ATOM 2370 O O . TRP A 1 314 ? 24.917 7.879 -9.324 1.00 89.44 314 TRP A O 1
ATOM 2380 N N . TYR A 1 315 ? 23.464 6.425 -8.422 1.00 85.06 315 TYR A N 1
ATOM 2381 C CA . TYR A 1 315 ? 24.457 5.740 -7.596 1.00 85.06 315 TYR A CA 1
ATOM 2382 C C . TYR A 1 315 ? 25.546 5.062 -8.437 1.00 85.06 315 TYR A C 1
ATOM 2384 O O . TYR A 1 315 ? 26.725 5.201 -8.134 1.00 85.06 315 TYR A O 1
ATOM 2392 N N . LEU A 1 316 ? 25.162 4.363 -9.509 1.00 87.19 316 LEU A N 1
ATOM 2393 C CA . LEU A 1 316 ? 26.112 3.694 -10.400 1.00 87.19 316 LEU A CA 1
ATOM 2394 C C . LEU A 1 316 ? 26.929 4.668 -11.254 1.00 87.19 316 LEU A C 1
ATOM 2396 O O . LEU A 1 316 ? 27.998 4.289 -11.690 1.00 87.19 316 LEU A O 1
ATOM 2400 N N . ALA A 1 317 ? 26.447 5.887 -11.509 1.00 89.12 317 ALA A N 1
ATOM 2401 C CA . ALA A 1 317 ? 27.186 6.899 -12.267 1.00 89.12 317 ALA A CA 1
ATOM 2402 C C . ALA A 1 317 ? 28.235 7.652 -11.430 1.00 89.12 317 ALA A C 1
ATOM 2404 O O . ALA A 1 317 ? 29.059 8.374 -11.988 1.00 89.12 317 ALA A O 1
ATOM 2405 N N . LEU A 1 318 ? 28.184 7.534 -10.099 1.00 87.75 318 LEU A N 1
ATOM 2406 C CA . LEU A 1 318 ? 29.180 8.118 -9.196 1.00 87.75 318 LEU A CA 1
ATOM 2407 C C . LEU A 1 318 ? 30.490 7.312 -9.140 1.00 87.75 318 LEU A C 1
ATOM 2409 O O . LEU A 1 318 ? 31.471 7.825 -8.602 1.00 87.75 318 LEU A O 1
ATOM 2413 N N . PHE A 1 319 ? 30.502 6.085 -9.668 1.00 78.44 319 PHE A N 1
ATOM 2414 C CA . PHE A 1 319 ? 31.636 5.156 -9.671 1.00 78.44 319 PHE A CA 1
ATOM 2415 C C . PHE A 1 319 ? 31.917 4.654 -11.088 1.00 78.44 319 PHE A C 1
ATOM 2417 O O . PHE A 1 319 ? 33.101 4.368 -11.370 1.00 78.44 319 PHE A O 1
#

Foldseek 3Di:
DDFDFDDDPPDPPDTDRDDPDDPDDDDPPPVVVVVPDDDDPDDDPLDPPDPDDPVCVVVLVVVLVVLLQLQLVLLLLLVLLLPCLVVVHDSPPDADADPPPRHHQDPVCSRALVNCVVLVQADPPPRHGHDPVSNVSSNVSSVVSSCLSSVDDPVPVLLNVLCNQLVSLLVSQLSNCVVPVDGRPVSLVSLLVSLLVSLCVVPNPVSNVQLQVQLVLQLVVVVVVQVVCCVPVVDRPDDPNVSSNLSSLSSRLGNLLSVQLVVQLVVCCVVPVVVVVVVVCVVPVPDPDDGRSSNSSSVSSNCCSVCVVVVVVVVVVVD

Secondary structure (DSSP, 8-state):
--------TT-TT---------TT----TTGGGGG-S---TTPPPS------STTTHHHHHHHHHHHHHHHHHHHHHHHHHHHHGGGT--SSSS-SB-TTT-PBPPGGGGSTTHHHHHTTTB-TTT-PBPPTHHHHHHHHHHHHHHHHHHHS-TT-HHHHHHHHHHHHHHHHHHHHHHHHS---HHHHHHHHHHHHHHHHHHHHHHHHHHHHHHHHHHHHHHHHHHHHHHHHHSS--S-HHHHHHHHHHHHHHHHHHHHHHHHHHHHHIIIIIHHHHHHHHHH-TTS--PPP-HHHHHHHHHHHHHHHHHHHHHHHHT-

Sequence (319 aa):
MTLLCTMSPHSPSMWMVRSQAEPGNTCSSLFALCCWKGVGRGAPLPFCFFRTHPGEIMHDALIAIIFFLLGAAVGSFTNVLIWRLPRRESILFPGSHCPKCGAKIKFYDNIPIVSYIVLGGRCRNCGERISPRYPIVEALMAVSYLLIYLLSDPANILLIIQLAVLLPVFFALSWIDFEHYVIPDELTLSVAVAGIVFAGISGGFKGVGFAIIAGGVGAILFLVISAVGKKVFRKQALGEGDILLIGAVGTLVGVKGVFLVIFLSALLGAIFGIPFVLISRRKKPNSDSAIPFGPFICAATLIALIWGGKIIGWYLALF